Protein AF-A0A0D3KBW6-F1 (afdb_monomer)

Radius of gyration: 44.78 Å; Cα contacts (8 Å, |Δi|>4): 140; chains: 1; bounding box: 79×69×122 Å

Sequence (192 aa):
MADSSRMSPSLKSPSPLCRPKLDEIYLRSADSRRSSCGSQSMASPRPGASLATADRRGVHALERLGEALDAALSTGVAFVLLLWAKRSVFYEVLIRVVRLLLFVALLIPGWIPATAHYLYGAGVSRGVRYGPSSRHKLDVYSPDIAAHPPPPDGFPTVLFVCGGAWMIGYRMWAFLFGWVLQRNGVLCLAID

Nearest PDB structures (foldseek):
  7bft-assembly1_A  TM=7.174E-01  e=2.805E-02  Thermogutta terrifontis
  5aob-assembly1_A  TM=7.129E-01  e=4.478E-02  Thermogutta terrifontis
  3bxp-assembly1_A  TM=6.365E-01  e=1.354E+00  Lactiplantibacillus plantarum WCFS1
  3bxp-assembly1_B  TM=5.899E-01  e=1.891E+00  Lactiplantibacillus plantarum WCFS1

Solvent-accessible surface area (backbone atoms only — not comparable to full-atom values): 11844 Å² total; per-residue (Å²): 134,88,81,84,82,89,83,88,86,77,86,80,76,82,79,84,78,87,76,88,78,82,89,87,87,86,82,78,76,87,80,78,93,72,91,77,88,82,78,94,70,92,77,81,87,76,92,66,69,67,63,66,53,53,52,55,53,51,52,54,49,51,52,52,50,48,55,50,49,53,53,51,51,51,53,52,51,52,50,52,51,52,53,51,50,53,51,51,55,48,49,57,50,48,52,54,50,51,51,50,50,52,50,50,63,68,47,46,71,73,46,47,64,44,50,48,41,57,74,71,32,90,49,43,49,73,68,48,69,80,51,91,54,92,54,33,26,27,33,39,20,48,37,51,57,89,84,36,69,73,48,98,88,49,62,58,71,44,81,44,76,60,64,48,89,93,74,70,49,46,32,72,80,41,38,60,59,31,53,55,36,12,76,70,45,23,31,26,37,19,39,72

pLDDT: mean 76.02, std 22.36, range [32.81, 97.38]

Mean predicted aligned error: 17.57 Å

Structure (mmCIF, N/CA/C/O backbone):
data_AF-A0A0D3KBW6-F1
#
_entry.id   AF-A0A0D3KBW6-F1
#
loop_
_atom_site.group_PDB
_atom_site.id
_atom_site.type_symbol
_atom_site.label_atom_id
_atom_site.label_alt_id
_atom_site.label_comp_id
_atom_site.label_asym_id
_atom_site.label_entity_id
_atom_site.label_seq_id
_atom_site.pdbx_PDB_ins_code
_atom_site.Cartn_x
_atom_site.Cartn_y
_atom_site.Cartn_z
_atom_site.occupancy
_atom_site.B_iso_or_equiv
_atom_site.auth_seq_id
_atom_site.auth_comp_id
_atom_site.auth_asym_id
_atom_site.auth_atom_id
_atom_site.pdbx_PDB_model_num
ATOM 1 N N . MET A 1 1 ? -8.525 -55.856 -19.536 1.00 37.66 1 MET A N 1
ATOM 2 C CA . MET A 1 1 ? -9.130 -55.722 -20.880 1.00 37.66 1 MET A CA 1
ATOM 3 C C . MET A 1 1 ? -8.999 -54.260 -21.262 1.00 37.66 1 MET A C 1
ATOM 5 O O . MET A 1 1 ? -9.592 -53.445 -20.577 1.00 37.66 1 MET A O 1
ATOM 9 N N . ALA A 1 2 ? -7.904 -53.932 -21.958 1.00 39.03 2 ALA A N 1
ATOM 10 C CA . ALA A 1 2 ? -7.874 -53.572 -23.393 1.00 39.03 2 ALA A CA 1
ATOM 11 C C . ALA A 1 2 ? -8.347 -52.112 -23.568 1.00 39.03 2 ALA A C 1
ATOM 13 O O . ALA A 1 2 ? -9.398 -51.767 -23.055 1.00 39.03 2 ALA A O 1
ATOM 14 N N . ASP A 1 3 ? -7.622 -51.172 -24.170 1.00 35.69 3 ASP A N 1
ATOM 15 C CA . ASP A 1 3 ? -6.754 -51.236 -25.350 1.00 35.69 3 ASP A CA 1
ATOM 16 C C . ASP A 1 3 ? -5.893 -49.945 -25.340 1.00 35.69 3 ASP A C 1
ATOM 18 O O . ASP A 1 3 ? -6.402 -48.863 -25.061 1.00 35.69 3 ASP A O 1
ATOM 22 N N . SER A 1 4 ? -4.563 -50.013 -25.278 1.00 38.47 4 SER A N 1
ATOM 23 C CA . SER A 1 4 ? -3.640 -49.964 -26.422 1.00 38.47 4 SER A CA 1
ATOM 24 C C . SER A 1 4 ? -3.843 -48.787 -27.395 1.00 38.47 4 SER A C 1
ATOM 26 O O . SER A 1 4 ? -4.807 -48.719 -28.139 1.00 38.47 4 SER A O 1
ATOM 28 N N . SER A 1 5 ? -2.786 -47.972 -27.483 1.00 39.47 5 SER A N 1
ATOM 29 C CA . SER A 1 5 ? -2.149 -47.586 -28.749 1.00 39.47 5 SER A CA 1
ATOM 30 C C . SER A 1 5 ? -2.793 -46.538 -29.672 1.00 39.47 5 SER A C 1
ATOM 32 O O . SER A 1 5 ? -3.751 -46.797 -30.382 1.00 39.47 5 SER A O 1
ATOM 34 N N . ARG A 1 6 ? -1.993 -45.474 -29.869 1.00 38.81 6 ARG A N 1
ATOM 35 C CA . ARG A 1 6 ? -1.477 -45.038 -31.186 1.00 38.81 6 ARG A CA 1
ATOM 36 C C . ARG A 1 6 ? -2.464 -44.272 -32.082 1.00 38.81 6 ARG A C 1
ATOM 38 O O . ARG A 1 6 ? -3.313 -44.876 -32.706 1.00 38.81 6 ARG A O 1
ATOM 45 N N . MET A 1 7 ? -2.211 -42.970 -32.279 1.00 36.75 7 MET A N 1
ATOM 46 C CA . MET A 1 7 ? -2.050 -42.349 -33.612 1.00 36.75 7 MET A CA 1
ATOM 47 C C . MET A 1 7 ? -1.804 -40.835 -33.504 1.00 36.75 7 MET A C 1
ATOM 49 O O . MET A 1 7 ? -2.723 -40.028 -33.477 1.00 36.75 7 MET A O 1
ATOM 53 N N . SER A 1 8 ? -0.524 -40.459 -33.509 1.00 50.75 8 SER A N 1
ATOM 54 C CA . SER A 1 8 ? -0.061 -39.225 -34.154 1.00 50.75 8 SER A CA 1
ATOM 55 C C . SER A 1 8 ? 0.209 -39.578 -35.619 1.00 50.75 8 SER A C 1
ATOM 57 O O . SER A 1 8 ? 0.888 -40.576 -35.875 1.00 50.75 8 SER A O 1
ATOM 59 N N . PRO A 1 9 ? -0.344 -38.838 -36.587 1.00 40.00 9 PRO A N 1
ATOM 60 C CA . PRO A 1 9 ? 0.524 -38.067 -37.485 1.00 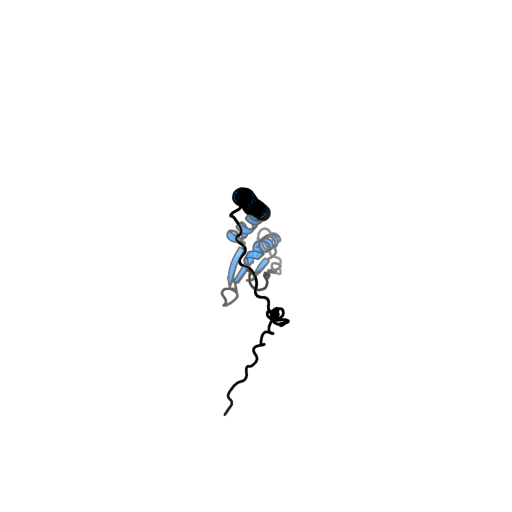40.00 9 PRO A CA 1
ATOM 61 C C . PRO A 1 9 ? -0.156 -36.734 -37.869 1.00 40.00 9 PRO A C 1
ATOM 63 O O . PRO A 1 9 ? -1.369 -36.619 -37.929 1.00 40.00 9 PRO A O 1
ATOM 66 N N . SER A 1 10 ? 0.548 -35.640 -38.112 1.00 36.44 10 SER A N 1
ATOM 67 C CA . SER A 1 10 ? 1.136 -35.420 -39.427 1.00 36.44 10 SER A CA 1
ATOM 68 C C . SER A 1 10 ? 1.941 -34.127 -39.369 1.00 36.44 10 SER A C 1
ATOM 70 O O . SER A 1 10 ? 1.389 -33.030 -39.271 1.00 36.44 10 SER A O 1
ATOM 72 N N . LEU A 1 11 ? 3.262 -34.270 -39.431 1.00 38.62 11 LEU A N 1
ATOM 73 C CA . LEU A 1 11 ? 4.182 -33.183 -39.729 1.00 38.62 11 LEU A CA 1
ATOM 74 C C . LEU A 1 11 ? 3.805 -32.592 -41.089 1.00 38.62 11 LEU A C 1
ATOM 76 O O . LEU A 1 11 ? 3.811 -33.275 -42.111 1.00 38.62 11 LEU A O 1
ATOM 80 N N . LYS A 1 12 ? 3.439 -31.313 -41.081 1.00 34.62 12 LYS A N 1
ATOM 81 C CA . LYS A 1 12 ? 3.165 -30.527 -42.278 1.00 34.62 12 LYS A CA 1
ATOM 82 C C . LYS A 1 12 ? 4.494 -30.327 -43.010 1.00 34.62 12 LYS A C 1
ATOM 84 O O . LYS A 1 12 ? 5.370 -29.614 -42.528 1.00 34.62 12 LYS A O 1
ATOM 89 N N . SER A 1 13 ? 4.655 -31.015 -44.136 1.00 44.34 13 SER A N 1
ATOM 90 C CA . SER A 1 13 ? 5.803 -30.889 -45.033 1.00 44.34 13 SER A CA 1
ATOM 91 C C . SER A 1 13 ? 5.931 -29.449 -45.548 1.00 44.34 13 SER A C 1
ATOM 93 O O . SER A 1 13 ? 4.924 -28.889 -45.994 1.00 44.34 13 SER A O 1
ATOM 95 N N . PRO A 1 14 ? 7.129 -28.844 -45.545 1.00 43.28 14 PRO A N 1
ATOM 96 C CA . PRO A 1 14 ? 7.344 -27.560 -46.190 1.00 43.28 14 PRO A CA 1
ATOM 97 C C . PRO A 1 14 ? 7.354 -27.721 -47.715 1.00 43.28 14 PRO A C 1
ATOM 99 O O . PRO A 1 14 ? 8.036 -28.582 -48.271 1.00 43.28 14 PRO A O 1
ATOM 102 N N . SER A 1 15 ? 6.584 -26.869 -48.383 1.00 45.59 15 SER A N 1
ATOM 103 C CA . SER A 1 15 ? 6.562 -26.695 -49.833 1.00 45.59 15 SER A CA 1
ATOM 104 C C . SER A 1 15 ? 7.962 -26.348 -50.369 1.00 45.59 15 SER A C 1
ATOM 106 O O . SER A 1 15 ? 8.648 -25.522 -49.759 1.00 45.59 15 SER A O 1
ATOM 108 N N . PRO A 1 16 ? 8.403 -26.909 -51.508 1.00 44.94 16 PRO A N 1
ATOM 109 C CA . PRO A 1 16 ? 9.695 -26.570 -52.087 1.00 44.94 16 PRO A CA 1
ATOM 110 C C . PRO A 1 16 ? 9.647 -25.186 -52.747 1.00 44.94 16 PRO A C 1
ATOM 112 O O . PRO A 1 16 ? 8.908 -24.948 -53.703 1.00 44.94 16 PRO A O 1
ATOM 115 N N . LEU A 1 17 ? 10.459 -24.270 -52.221 1.00 45.09 17 LEU A N 1
ATOM 116 C CA . LEU A 1 17 ? 10.743 -22.971 -52.819 1.00 45.09 17 LEU A CA 1
ATOM 117 C C . LEU A 1 17 ? 11.433 -23.146 -54.180 1.00 45.09 17 LEU A C 1
ATOM 119 O O . LEU A 1 17 ? 12.416 -23.873 -54.331 1.00 45.09 17 LEU A O 1
ATOM 123 N N . CYS A 1 18 ? 10.866 -22.437 -55.149 1.00 37.91 18 CYS A N 1
ATOM 124 C CA . CYS A 1 18 ? 11.281 -22.275 -56.532 1.00 37.91 18 CYS A CA 1
ATOM 125 C C . CYS A 1 18 ? 12.780 -21.929 -56.646 1.00 37.91 18 CYS A C 1
ATOM 127 O O . CYS A 1 18 ? 13.227 -20.901 -56.138 1.00 37.91 18 CYS A O 1
ATOM 129 N N . ARG A 1 19 ? 13.557 -22.786 -57.322 1.00 43.22 19 ARG A N 1
ATOM 130 C CA . ARG A 1 19 ? 14.929 -22.494 -57.766 1.00 43.22 19 ARG A CA 1
ATOM 131 C C . ARG A 1 19 ? 14.882 -21.895 -59.179 1.00 43.22 19 ARG A C 1
ATOM 133 O O . ARG A 1 19 ? 14.257 -22.507 -60.046 1.00 43.22 19 ARG A O 1
ATOM 140 N N . PRO A 1 20 ? 15.569 -20.780 -59.469 1.00 42.50 20 PRO A N 1
ATOM 141 C CA . PRO A 1 20 ? 15.756 -20.343 -60.844 1.00 42.50 20 PRO A CA 1
ATOM 142 C C . PRO A 1 20 ? 16.792 -21.222 -61.568 1.00 42.50 20 PRO A C 1
ATOM 144 O O . PRO A 1 20 ? 17.984 -21.196 -61.275 1.00 42.50 20 PRO A O 1
ATOM 147 N N . LYS A 1 21 ? 16.251 -22.035 -62.480 1.00 39.62 21 LYS A N 1
ATOM 148 C CA . LYS A 1 21 ? 16.764 -22.550 -63.764 1.00 39.62 21 LYS A CA 1
ATOM 149 C C . LYS A 1 21 ? 18.181 -22.087 -64.183 1.00 39.62 21 LYS A C 1
ATOM 151 O O . LYS A 1 21 ? 18.354 -21.016 -64.757 1.00 39.62 21 LYS A O 1
ATOM 156 N N . LEU A 1 22 ? 19.176 -22.951 -63.965 1.00 48.69 22 LEU A N 1
ATOM 157 C CA . LEU A 1 22 ? 20.253 -23.165 -64.941 1.00 48.69 22 LEU A CA 1
ATOM 158 C C . LEU A 1 22 ? 19.654 -23.964 -66.123 1.00 48.69 22 LEU A C 1
ATOM 160 O O . LEU A 1 22 ? 18.663 -24.656 -65.916 1.00 48.69 22 LEU A O 1
ATOM 164 N N . ASP A 1 23 ? 20.255 -23.881 -67.316 1.00 38.66 23 ASP A N 1
ATOM 165 C CA . ASP A 1 23 ? 20.050 -24.784 -68.479 1.00 38.66 23 ASP A CA 1
ATOM 166 C C . ASP A 1 23 ? 19.274 -24.257 -69.704 1.00 38.66 23 ASP A C 1
ATOM 168 O O . ASP A 1 23 ? 18.605 -25.032 -70.382 1.00 38.66 23 ASP A O 1
ATOM 172 N N . GLU A 1 24 ? 19.401 -22.979 -70.089 1.00 45.62 24 GLU A N 1
ATOM 173 C CA . GLU A 1 24 ? 18.785 -22.533 -71.359 1.00 45.62 24 GLU A CA 1
ATOM 174 C C . GLU A 1 24 ? 19.642 -21.642 -72.269 1.00 45.62 24 GLU A C 1
ATOM 176 O O . GLU A 1 24 ? 19.108 -20.842 -73.025 1.00 45.62 24 GLU A O 1
ATOM 181 N N . ILE A 1 25 ? 20.972 -21.800 -72.276 1.00 38.53 25 ILE A N 1
ATOM 182 C CA . ILE A 1 25 ? 21.808 -21.290 -73.389 1.00 38.53 25 ILE A CA 1
ATOM 183 C C . ILE A 1 25 ? 22.949 -22.273 -73.715 1.00 38.53 25 ILE A C 1
ATOM 185 O O . ILE A 1 25 ? 24.098 -21.881 -73.882 1.00 38.53 25 ILE A O 1
ATOM 189 N N . TYR A 1 26 ? 22.657 -23.579 -73.769 1.00 42.50 26 TYR A N 1
ATOM 190 C CA . TYR A 1 26 ? 23.640 -24.597 -74.183 1.00 42.50 26 TYR A CA 1
ATOM 191 C C . TYR A 1 26 ? 23.290 -25.356 -75.466 1.00 42.50 26 TYR A C 1
ATOM 193 O O . TYR A 1 26 ? 24.053 -26.225 -75.868 1.00 42.50 26 TYR A O 1
ATOM 201 N N . LEU A 1 27 ? 22.193 -25.044 -76.164 1.00 44.78 27 LEU A N 1
ATOM 202 C CA . LEU A 1 27 ? 21.838 -25.778 -77.386 1.00 44.78 27 LEU A CA 1
ATOM 203 C C . LEU A 1 27 ? 21.280 -24.874 -78.486 1.00 44.78 27 LEU A C 1
ATOM 205 O O . LEU A 1 27 ? 20.084 -24.826 -78.755 1.00 44.78 27 LEU A O 1
ATOM 209 N N . ARG A 1 28 ? 22.192 -24.219 -79.202 1.00 35.28 28 ARG A N 1
ATOM 210 C CA . ARG A 1 28 ? 22.023 -23.968 -80.638 1.00 35.28 28 ARG A CA 1
ATOM 211 C C . ARG A 1 28 ? 23.406 -24.086 -81.274 1.00 35.28 28 ARG A C 1
ATOM 213 O O . ARG A 1 28 ? 24.180 -23.141 -81.306 1.00 35.28 28 ARG A O 1
ATOM 220 N N . SER A 1 29 ? 23.855 -25.323 -81.479 1.00 39.09 29 SER A N 1
ATOM 221 C CA . SER A 1 29 ? 23.709 -25.992 -82.779 1.00 39.09 29 SER A CA 1
ATOM 222 C C . SER A 1 29 ? 24.275 -25.082 -83.866 1.00 39.09 29 SER A C 1
ATOM 224 O O . SER A 1 29 ? 23.631 -24.130 -84.287 1.00 39.09 29 SER A O 1
ATOM 226 N N . ALA A 1 30 ? 25.554 -25.245 -84.177 1.00 46.31 30 ALA A N 1
ATOM 227 C CA . ALA A 1 30 ? 25.949 -26.174 -85.230 1.00 46.31 30 ALA A CA 1
ATOM 228 C C . ALA A 1 30 ? 25.335 -25.738 -86.558 1.00 46.31 30 ALA A C 1
ATOM 230 O O . ALA A 1 30 ? 24.245 -26.170 -86.918 1.00 46.31 30 ALA A O 1
ATOM 231 N N . ASP A 1 31 ? 26.075 -24.902 -87.278 1.00 40.66 31 ASP A N 1
ATOM 232 C CA . ASP A 1 31 ? 26.008 -24.922 -88.723 1.00 40.66 31 ASP A CA 1
ATOM 233 C C . ASP A 1 31 ? 27.369 -24.564 -89.328 1.00 40.66 31 ASP A C 1
ATOM 235 O O . ASP A 1 31 ? 28.088 -23.686 -88.855 1.00 40.66 31 ASP A O 1
ATOM 239 N N . SER A 1 32 ? 27.686 -25.293 -90.389 1.00 39.19 32 SER A N 1
ATOM 240 C CA . SER A 1 32 ? 28.703 -24.995 -91.388 1.00 39.19 32 SER A CA 1
ATOM 241 C C . SER A 1 32 ? 30.175 -25.078 -90.985 1.00 39.19 32 SER A C 1
ATOM 243 O O . SER A 1 32 ? 30.928 -24.108 -90.916 1.00 39.19 32 SER A O 1
ATOM 245 N N . ARG A 1 33 ? 30.632 -26.336 -90.970 1.00 37.59 33 ARG A N 1
ATOM 246 C CA . ARG A 1 33 ? 31.883 -26.715 -91.641 1.00 37.59 33 ARG A CA 1
ATOM 247 C C . ARG A 1 33 ? 31.900 -26.124 -93.056 1.00 37.59 33 ARG A C 1
ATOM 249 O O . ARG A 1 33 ? 31.179 -26.605 -93.928 1.00 37.59 33 ARG A O 1
ATOM 256 N N . ARG A 1 34 ? 32.780 -25.158 -93.314 1.00 35.44 34 ARG A N 1
ATOM 257 C CA . ARG A 1 34 ? 33.289 -24.908 -94.663 1.00 35.44 34 ARG A CA 1
ATOM 258 C C . ARG A 1 34 ? 34.799 -24.755 -94.614 1.00 35.44 34 ARG A C 1
ATOM 260 O O . ARG A 1 34 ? 35.347 -23.958 -93.864 1.00 35.44 34 ARG A O 1
ATOM 267 N N . SER A 1 35 ? 35.436 -25.602 -95.405 1.00 38.19 35 SER A N 1
ATOM 268 C CA . SER A 1 35 ? 36.855 -25.612 -95.709 1.00 38.19 35 SER A CA 1
ATOM 269 C C . SER A 1 35 ? 37.364 -24.240 -96.141 1.00 38.19 35 SER A C 1
ATOM 271 O O . SER A 1 35 ? 36.761 -23.620 -97.015 1.00 38.19 35 SER A O 1
ATOM 273 N N . SER A 1 36 ? 38.550 -23.866 -95.671 1.00 34.56 36 SER A N 1
ATOM 274 C CA . SER A 1 36 ? 39.566 -23.307 -96.560 1.00 34.56 36 SER A CA 1
ATOM 275 C C . SER A 1 36 ? 40.942 -23.425 -95.922 1.00 34.56 36 SER A C 1
ATOM 277 O O . SER A 1 36 ? 41.206 -22.896 -94.848 1.00 34.56 36 SER A O 1
ATOM 279 N N . CYS A 1 37 ? 41.810 -24.128 -96.639 1.00 33.16 37 CYS A N 1
ATOM 280 C CA . CYS A 1 37 ? 43.255 -23.980 -96.605 1.00 33.16 37 CYS A CA 1
ATOM 281 C C . CYS A 1 37 ? 43.634 -22.500 -96.814 1.00 33.16 37 CYS A C 1
ATOM 283 O O . CYS A 1 37 ? 42.937 -21.797 -97.548 1.00 33.16 37 CYS A O 1
ATOM 285 N N . GLY A 1 38 ? 44.738 -22.041 -96.221 1.00 32.81 38 GLY A N 1
ATOM 286 C CA . GLY A 1 38 ? 45.374 -20.797 -96.651 1.00 32.81 38 GLY A CA 1
ATOM 287 C C . GLY A 1 38 ? 46.054 -19.990 -95.552 1.00 32.81 38 GLY A C 1
ATOM 288 O O . GLY A 1 38 ? 45.396 -19.312 -94.774 1.00 32.81 38 GLY A O 1
ATOM 289 N N . SER A 1 39 ? 47.384 -19.983 -95.628 1.00 37.00 39 SER A N 1
ATOM 290 C CA . SER A 1 39 ? 48.238 -18.824 -95.345 1.00 37.00 39 SER A CA 1
ATOM 291 C C . SER A 1 39 ? 48.578 -18.527 -93.883 1.00 37.00 39 SER A C 1
ATOM 293 O O . SER A 1 39 ? 47.938 -17.745 -93.186 1.00 37.00 39 SER A O 1
ATOM 295 N N . GLN A 1 40 ? 49.726 -19.076 -93.479 1.00 43.12 40 GLN A N 1
ATOM 296 C CA . GLN A 1 40 ? 50.597 -18.453 -92.490 1.00 43.12 40 GLN A CA 1
ATOM 297 C C . GLN A 1 40 ? 50.956 -17.042 -92.982 1.00 43.12 40 GLN A C 1
ATOM 299 O O . GLN A 1 40 ? 51.628 -16.892 -94.000 1.00 43.12 40 GLN A O 1
ATOM 304 N N . SER A 1 41 ? 50.506 -16.012 -92.267 1.00 37.38 41 SER A N 1
ATOM 305 C CA . SER A 1 41 ? 51.008 -14.648 -92.418 1.00 37.38 41 SER A CA 1
ATOM 306 C C . SER A 1 41 ? 51.734 -14.275 -91.136 1.00 37.38 41 SER A C 1
ATOM 308 O O . SER A 1 41 ? 51.117 -14.158 -90.077 1.00 37.38 41 SER A O 1
ATOM 310 N N . MET A 1 42 ? 53.052 -14.093 -91.246 1.00 45.81 42 MET A N 1
ATOM 311 C CA . MET A 1 42 ? 53.872 -13.426 -90.238 1.00 45.81 42 MET A CA 1
ATOM 312 C C . MET A 1 42 ? 53.217 -12.095 -89.855 1.00 45.81 42 MET A C 1
ATOM 314 O O . MET A 1 42 ? 53.005 -11.236 -90.711 1.00 45.81 42 MET A O 1
ATOM 318 N N . ALA A 1 43 ? 52.937 -11.908 -88.568 1.00 36.66 43 ALA A N 1
ATOM 319 C CA . ALA A 1 43 ? 52.626 -10.606 -87.999 1.00 36.66 43 ALA A CA 1
ATOM 320 C C . ALA A 1 43 ? 53.752 -10.221 -87.034 1.00 36.66 43 ALA A C 1
ATOM 322 O O . ALA A 1 43 ? 53.967 -10.848 -86.000 1.00 36.66 43 ALA A O 1
ATOM 323 N N . SER A 1 44 ? 54.487 -9.195 -87.450 1.00 42.91 44 SER A N 1
ATOM 324 C CA . SER A 1 44 ? 55.549 -8.502 -86.723 1.00 42.91 44 SER A CA 1
ATOM 325 C C . SER A 1 44 ? 55.073 -7.978 -85.352 1.00 42.91 44 SER A C 1
ATOM 327 O O . SER A 1 44 ? 53.916 -7.550 -85.236 1.00 42.91 44 SER A O 1
ATOM 329 N N . PRO A 1 45 ? 55.927 -7.967 -84.309 1.00 45.50 45 PRO A N 1
ATOM 330 C CA . PRO A 1 45 ? 55.551 -7.484 -82.986 1.00 45.50 45 PRO A CA 1
ATOM 331 C C . PRO A 1 45 ? 55.433 -5.954 -82.996 1.00 45.50 45 PRO A C 1
ATOM 333 O O . PRO A 1 45 ? 56.413 -5.239 -83.189 1.00 45.50 45 PRO A O 1
ATOM 336 N N . ARG A 1 46 ? 54.219 -5.431 -82.776 1.00 43.09 46 ARG A N 1
ATOM 337 C CA . ARG A 1 46 ? 53.988 -3.989 -82.595 1.00 43.09 46 ARG A CA 1
ATOM 338 C C . ARG A 1 46 ? 54.372 -3.561 -81.167 1.00 43.09 46 ARG A C 1
ATOM 340 O O . ARG A 1 46 ? 53.741 -4.031 -80.217 1.00 43.09 46 ARG A O 1
ATOM 347 N N . PRO A 1 47 ? 55.330 -2.635 -80.984 1.00 50.06 47 PRO A N 1
ATOM 348 C CA . PRO A 1 47 ? 55.617 -2.036 -79.688 1.00 50.06 47 PRO A CA 1
ATOM 349 C C . PRO A 1 47 ? 54.570 -0.946 -79.419 1.00 50.06 47 PRO A C 1
ATOM 351 O O . PRO A 1 47 ? 54.623 0.140 -79.984 1.00 50.06 47 PRO A O 1
ATOM 354 N N . GLY A 1 48 ? 53.562 -1.253 -78.603 1.00 49.75 48 GLY A N 1
ATOM 355 C CA . GLY A 1 48 ? 52.510 -0.278 -78.270 1.00 49.75 48 GLY A CA 1
ATOM 356 C C . GLY A 1 48 ? 51.497 -0.716 -77.211 1.00 49.75 48 GLY A C 1
ATOM 357 O O . GLY A 1 48 ? 50.803 0.119 -76.644 1.00 49.75 48 GLY A O 1
ATOM 358 N N . ALA A 1 49 ? 51.437 -2.007 -76.867 1.00 49.66 49 ALA A N 1
ATOM 359 C CA . ALA A 1 49 ? 50.466 -2.535 -75.901 1.00 49.66 49 ALA A CA 1
ATOM 360 C C . ALA A 1 49 ? 50.774 -2.198 -74.421 1.00 49.66 49 ALA A C 1
ATOM 362 O O . ALA A 1 49 ? 49.944 -2.432 -73.543 1.00 49.66 49 ALA A O 1
ATOM 363 N N . SER A 1 50 ? 51.957 -1.648 -74.129 1.00 50.41 50 SER A N 1
ATOM 364 C CA . SER A 1 50 ? 52.412 -1.371 -72.758 1.00 50.41 50 SER A CA 1
ATOM 365 C C . SER A 1 50 ? 51.738 -0.137 -72.136 1.00 50.41 50 SER A C 1
ATOM 367 O O . SER A 1 50 ? 51.373 -0.156 -70.963 1.00 50.41 50 SER A O 1
ATOM 369 N N . LEU A 1 51 ? 51.483 0.916 -72.923 1.00 51.62 51 LEU A N 1
ATOM 370 C CA . LEU A 1 51 ? 50.989 2.190 -72.381 1.00 51.62 51 LEU A CA 1
ATOM 371 C C . LEU A 1 51 ? 49.488 2.145 -72.031 1.00 51.62 51 LEU A C 1
ATOM 373 O O . LEU A 1 51 ? 49.084 2.580 -70.960 1.00 51.62 51 LEU A O 1
ATOM 377 N N . ALA A 1 52 ? 48.665 1.539 -72.894 1.00 52.59 52 ALA A N 1
ATOM 378 C CA . ALA A 1 52 ? 47.212 1.440 -72.693 1.00 52.59 52 ALA A CA 1
ATOM 379 C C . ALA A 1 52 ? 46.804 0.431 -71.599 1.00 52.59 52 ALA A C 1
ATOM 381 O O . ALA A 1 52 ? 45.711 0.509 -71.038 1.00 52.59 52 ALA A O 1
ATOM 382 N N . THR A 1 53 ? 47.672 -0.538 -71.286 1.00 53.53 53 THR A N 1
ATOM 383 C CA . THR A 1 53 ? 47.421 -1.516 -70.215 1.00 53.53 53 THR A CA 1
ATOM 384 C C . THR A 1 53 ? 47.811 -0.991 -68.835 1.00 53.53 53 THR A C 1
ATOM 386 O O . THR A 1 53 ? 47.203 -1.408 -67.851 1.00 53.53 53 THR A O 1
ATOM 389 N N . ALA A 1 54 ? 48.770 -0.064 -68.746 1.00 53.72 54 ALA A N 1
ATOM 390 C CA . ALA A 1 54 ? 49.096 0.640 -67.507 1.00 53.72 54 ALA A CA 1
ATOM 391 C C . ALA A 1 54 ? 47.967 1.599 -67.086 1.00 53.72 54 ALA A C 1
ATOM 393 O O . ALA A 1 54 ? 47.577 1.606 -65.920 1.00 53.72 54 ALA A O 1
ATOM 394 N N . ASP A 1 55 ? 47.384 2.311 -68.054 1.00 61.53 55 ASP A N 1
ATOM 395 C CA . ASP A 1 55 ? 46.272 3.247 -67.847 1.00 61.53 55 ASP A CA 1
ATOM 396 C C . ASP A 1 55 ? 45.014 2.541 -67.299 1.00 61.53 55 ASP A C 1
ATOM 398 O O . ASP A 1 55 ? 44.523 2.867 -66.221 1.00 61.53 55 ASP A O 1
ATOM 402 N N . ARG A 1 56 ? 44.577 1.437 -67.928 1.00 60.31 56 ARG A N 1
ATOM 403 C CA . ARG A 1 56 ? 43.441 0.626 -67.434 1.00 60.31 56 ARG A CA 1
ATOM 404 C C . ARG A 1 56 ? 43.653 0.017 -66.044 1.00 60.31 56 ARG A C 1
ATOM 406 O O . ARG A 1 56 ? 42.693 -0.128 -65.292 1.00 60.31 56 ARG A O 1
ATOM 413 N N . ARG A 1 57 ? 44.886 -0.360 -65.682 1.00 63.06 57 ARG A N 1
ATOM 414 C CA . ARG A 1 57 ? 45.185 -0.881 -64.333 1.00 63.06 57 ARG A CA 1
ATOM 415 C C . ARG A 1 57 ? 45.102 0.216 -63.274 1.00 63.06 57 ARG A C 1
ATOM 417 O O . ARG A 1 57 ? 44.640 -0.066 -62.173 1.00 63.06 57 ARG A O 1
ATOM 424 N N . GLY A 1 58 ? 45.519 1.438 -63.611 1.00 66.25 58 GLY A N 1
ATOM 425 C CA . GLY A 1 58 ? 45.376 2.608 -62.744 1.00 66.25 58 GLY A CA 1
ATOM 426 C C . GLY A 1 58 ? 43.910 2.947 -62.483 1.00 66.25 58 GLY A C 1
ATOM 427 O O . GLY A 1 58 ? 43.526 3.122 -61.331 1.00 66.25 58 GLY A O 1
ATOM 428 N N . VAL A 1 59 ? 43.074 2.930 -63.525 1.00 71.38 59 VAL A N 1
ATOM 429 C CA . VAL A 1 59 ? 41.633 3.218 -63.407 1.00 71.38 59 VAL A CA 1
ATOM 430 C C . VAL A 1 59 ? 40.924 2.204 -62.500 1.00 71.38 59 VAL A C 1
ATOM 432 O O . VAL A 1 59 ? 40.242 2.605 -61.563 1.00 71.38 59 VAL A O 1
ATOM 435 N N . HIS A 1 60 ? 41.170 0.900 -62.667 1.00 73.31 60 HIS A N 1
ATOM 436 C CA . HIS A 1 60 ? 40.585 -0.116 -61.779 1.00 73.31 60 HIS A CA 1
ATOM 437 C C . HIS A 1 60 ? 41.133 -0.082 -60.346 1.00 73.31 60 HIS A C 1
ATOM 439 O O . HIS A 1 60 ? 40.443 -0.477 -59.406 1.00 73.31 60 HIS A O 1
ATOM 445 N N . ALA A 1 61 ? 42.379 0.360 -60.154 1.00 74.38 61 ALA A N 1
ATOM 446 C CA . ALA A 1 61 ? 42.924 0.568 -58.817 1.00 74.38 61 ALA A CA 1
ATOM 447 C C . ALA A 1 61 ? 42.234 1.751 -58.120 1.00 74.38 61 ALA A C 1
ATOM 449 O O . ALA A 1 61 ? 41.904 1.643 -56.943 1.00 74.38 61 ALA A O 1
ATOM 450 N N . LEU A 1 62 ? 41.957 2.838 -58.845 1.00 77.94 62 LEU A N 1
ATOM 451 C CA . LEU A 1 62 ? 41.219 3.990 -58.324 1.00 77.94 62 LEU A CA 1
ATOM 452 C C . LEU A 1 62 ? 39.748 3.658 -58.034 1.00 77.94 62 LEU A C 1
ATOM 454 O O . LEU A 1 62 ? 39.251 4.054 -56.985 1.00 77.94 62 LEU A O 1
ATOM 458 N N . GLU A 1 63 ? 39.081 2.877 -58.889 1.00 82.19 63 GLU A N 1
ATOM 459 C CA . GLU A 1 63 ? 37.715 2.383 -58.637 1.00 82.19 63 GLU A CA 1
ATOM 460 C C . GLU A 1 63 ? 37.651 1.529 -57.362 1.00 82.19 63 GLU A C 1
ATOM 462 O O . GLU A 1 63 ? 36.814 1.772 -56.496 1.00 82.19 63 GLU A O 1
ATOM 467 N N . ARG A 1 64 ? 38.595 0.594 -57.179 1.00 80.38 64 ARG A N 1
ATOM 468 C CA . ARG A 1 64 ? 38.676 -0.233 -55.959 1.00 80.38 64 ARG A CA 1
ATOM 469 C C . ARG A 1 64 ? 38.978 0.574 -54.701 1.00 80.38 64 ARG A C 1
ATOM 471 O O . ARG A 1 64 ? 38.496 0.229 -53.625 1.00 80.38 64 ARG A O 1
ATOM 478 N N . LEU A 1 65 ? 39.794 1.621 -54.816 1.00 82.06 65 LEU A N 1
ATOM 479 C CA . LEU A 1 65 ? 40.061 2.534 -53.705 1.00 82.06 65 LEU A CA 1
ATOM 480 C C . LEU A 1 65 ? 38.826 3.377 -53.369 1.00 82.06 65 LEU A C 1
ATOM 482 O O . LEU A 1 65 ? 38.571 3.600 -52.190 1.00 82.06 65 LEU A O 1
ATOM 486 N N . GLY A 1 66 ? 38.047 3.789 -54.374 1.00 81.44 66 GLY A N 1
ATOM 487 C CA . GLY A 1 66 ? 36.761 4.465 -54.194 1.00 81.44 66 GLY A CA 1
ATOM 488 C C . GLY A 1 66 ? 35.746 3.588 -53.461 1.00 81.44 66 GLY A C 1
ATOM 489 O O . GLY A 1 66 ? 35.247 3.984 -52.413 1.00 81.44 66 GLY A O 1
ATOM 490 N N . GLU A 1 67 ? 35.536 2.354 -53.925 1.00 84.88 67 GLU A N 1
ATOM 491 C CA . GLU A 1 67 ? 34.633 1.396 -53.267 1.00 84.88 67 GLU A CA 1
ATOM 492 C C . GLU A 1 67 ? 35.061 1.087 -51.823 1.00 84.88 67 GLU A C 1
ATOM 494 O O . GLU A 1 67 ? 34.229 1.000 -50.916 1.00 84.88 67 GLU A O 1
ATOM 499 N N . ALA A 1 68 ? 36.370 0.952 -51.584 1.00 81.38 68 ALA A N 1
ATOM 500 C CA . ALA A 1 68 ? 36.907 0.739 -50.244 1.00 81.38 68 ALA A CA 1
ATOM 501 C C . ALA A 1 68 ? 36.719 1.967 -49.337 1.00 81.38 68 ALA A C 1
ATOM 503 O O . ALA A 1 68 ? 36.416 1.812 -48.150 1.00 81.38 68 ALA A O 1
ATOM 504 N N . LEU A 1 69 ? 36.873 3.179 -49.879 1.00 82.56 69 LEU A N 1
ATOM 505 C CA . LEU A 1 69 ? 36.659 4.424 -49.147 1.00 82.56 69 LEU A CA 1
ATOM 506 C C . LEU A 1 69 ? 35.177 4.608 -48.797 1.00 82.56 69 LEU A C 1
ATOM 508 O O . LEU A 1 69 ? 34.872 4.940 -47.654 1.00 82.56 69 LEU A O 1
ATOM 512 N N . ASP A 1 70 ? 34.262 4.317 -49.720 1.00 84.19 70 ASP A N 1
ATOM 513 C CA . ASP A 1 70 ? 32.815 4.387 -49.488 1.00 84.19 70 ASP A CA 1
ATOM 514 C C . ASP A 1 70 ? 32.352 3.351 -48.451 1.00 84.19 70 ASP A C 1
ATOM 516 O O . ASP A 1 70 ? 31.529 3.645 -47.575 1.00 84.19 70 ASP A O 1
ATOM 520 N N . ALA A 1 71 ? 32.926 2.144 -48.474 1.00 82.31 71 ALA A N 1
ATOM 521 C CA . ALA A 1 71 ? 32.685 1.126 -47.453 1.00 82.31 71 ALA A CA 1
ATOM 522 C C . ALA A 1 71 ? 33.211 1.555 -46.066 1.00 82.31 71 ALA A C 1
ATOM 524 O O . ALA A 1 71 ? 32.539 1.360 -45.047 1.00 82.31 71 ALA A O 1
ATOM 525 N N . ALA A 1 72 ? 34.387 2.185 -46.001 1.00 81.12 72 ALA A N 1
ATOM 526 C CA . ALA A 1 72 ? 34.946 2.706 -44.752 1.00 81.12 72 ALA A CA 1
ATOM 527 C C . ALA A 1 72 ? 34.153 3.914 -44.216 1.00 81.12 72 ALA A C 1
ATOM 529 O O . ALA A 1 72 ? 33.904 4.024 -43.013 1.00 81.12 72 ALA A O 1
ATOM 530 N N . LEU A 1 73 ? 33.701 4.801 -45.106 1.00 89.75 73 LEU A N 1
ATOM 531 C CA . LEU A 1 73 ? 32.907 5.974 -44.750 1.00 89.75 73 LEU A CA 1
ATOM 532 C C . LEU A 1 73 ? 31.511 5.563 -44.258 1.00 89.75 73 LEU A C 1
ATOM 534 O O . LEU A 1 73 ? 31.057 6.034 -43.215 1.00 89.75 73 LEU A O 1
ATOM 538 N N . SER A 1 74 ? 30.854 4.631 -44.954 1.00 85.25 74 SER A N 1
ATOM 539 C CA . SER A 1 74 ? 29.528 4.121 -44.577 1.00 85.25 74 SER A CA 1
ATOM 540 C C . SER A 1 74 ? 29.537 3.373 -43.241 1.00 85.25 74 SER A C 1
ATOM 542 O O . SER A 1 74 ? 28.662 3.609 -42.404 1.00 85.25 74 SER A O 1
ATOM 544 N N . THR A 1 75 ? 30.543 2.533 -42.985 1.00 85.25 75 THR A N 1
ATOM 545 C CA . THR A 1 75 ? 30.698 1.851 -41.687 1.00 85.25 75 THR A CA 1
ATOM 546 C C . THR A 1 75 ? 31.000 2.830 -40.550 1.00 85.25 75 THR A C 1
ATOM 548 O O . THR A 1 75 ? 30.430 2.690 -39.464 1.00 85.25 75 THR A O 1
ATOM 551 N N . GLY A 1 76 ? 31.808 3.867 -40.799 1.00 85.94 76 GLY A N 1
ATOM 552 C CA . GLY A 1 76 ? 32.070 4.941 -39.837 1.00 85.94 76 GLY A CA 1
ATOM 553 C C . GLY A 1 76 ? 30.814 5.741 -39.472 1.00 85.94 76 GLY A C 1
ATOM 554 O O . GLY A 1 76 ? 30.525 5.940 -38.290 1.00 85.94 76 GLY A O 1
ATOM 555 N N . VAL A 1 77 ? 30.017 6.143 -40.467 1.00 88.88 77 VAL A N 1
ATOM 556 C CA . VAL A 1 77 ? 28.754 6.872 -40.247 1.00 88.88 77 VAL A CA 1
ATOM 557 C C . VAL A 1 77 ? 27.733 5.997 -39.515 1.00 88.88 77 VAL A C 1
ATOM 559 O O . VAL A 1 77 ? 27.121 6.451 -38.546 1.00 88.88 77 VAL A O 1
ATOM 562 N N . ALA A 1 78 ? 27.583 4.730 -39.913 1.00 86.00 78 ALA A N 1
ATOM 563 C CA . ALA A 1 78 ? 26.695 3.788 -39.234 1.00 86.00 78 ALA A CA 1
ATOM 564 C C . ALA A 1 78 ? 27.088 3.597 -37.760 1.00 86.00 78 ALA A C 1
ATOM 566 O O . ALA A 1 78 ? 26.224 3.589 -36.881 1.00 86.00 78 ALA A O 1
ATOM 567 N N . PHE A 1 79 ? 28.388 3.511 -37.467 1.00 88.50 79 PHE A N 1
ATOM 568 C CA . PHE A 1 79 ? 28.892 3.405 -36.101 1.00 88.50 79 PHE A CA 1
ATOM 569 C C . PHE A 1 79 ? 28.562 4.648 -35.260 1.00 88.50 79 PHE A C 1
ATOM 571 O O . PHE A 1 79 ? 28.046 4.517 -34.148 1.00 88.50 79 PHE A O 1
ATOM 578 N N . VAL A 1 80 ? 28.770 5.854 -35.799 1.00 86.62 80 VAL A N 1
ATOM 579 C CA . VAL A 1 80 ? 28.422 7.114 -35.115 1.00 86.62 80 VAL A CA 1
ATOM 580 C C . VAL A 1 80 ? 26.915 7.213 -34.853 1.00 86.62 80 VAL A C 1
ATOM 582 O O . VAL A 1 80 ? 26.513 7.569 -33.743 1.00 86.62 80 VAL A O 1
ATOM 585 N N . LEU A 1 81 ? 26.074 6.840 -35.822 1.00 85.25 81 LEU A N 1
ATOM 586 C CA . LEU A 1 81 ? 24.617 6.829 -35.659 1.00 85.25 81 LEU A CA 1
ATOM 587 C C . LEU A 1 81 ? 24.159 5.818 -34.601 1.00 85.25 81 LEU A C 1
ATOM 589 O O . LEU A 1 81 ? 23.276 6.134 -33.806 1.00 85.25 81 LEU A O 1
ATOM 593 N N . LEU A 1 82 ? 24.776 4.636 -34.531 1.00 83.19 82 LEU A N 1
ATOM 594 C CA . LEU A 1 82 ? 24.489 3.646 -33.487 1.00 83.19 82 LEU A CA 1
ATOM 595 C C . LEU A 1 82 ? 24.900 4.139 -32.097 1.00 83.19 82 LEU A C 1
ATOM 597 O O . LEU A 1 82 ? 24.165 3.921 -31.131 1.00 83.19 82 LEU A O 1
ATOM 601 N N . LEU A 1 83 ? 26.043 4.817 -31.975 1.00 82.00 83 LEU A N 1
ATOM 602 C CA . LEU A 1 83 ? 26.464 5.432 -30.714 1.00 82.00 83 LEU A CA 1
ATOM 603 C C . LEU A 1 83 ? 25.516 6.562 -30.295 1.00 82.00 83 LEU A C 1
ATOM 605 O O . LEU A 1 83 ? 25.136 6.639 -29.124 1.00 82.00 83 LEU A O 1
ATOM 609 N N . TRP A 1 84 ? 25.080 7.392 -31.243 1.00 79.81 84 TRP A N 1
ATOM 610 C CA . TRP A 1 84 ? 24.105 8.454 -31.002 1.00 79.81 84 TRP A CA 1
ATOM 611 C C . TRP A 1 84 ? 22.730 7.893 -30.607 1.00 79.81 84 TRP A C 1
ATOM 613 O O . TRP A 1 84 ? 22.145 8.341 -29.621 1.00 79.81 84 TRP A O 1
ATOM 623 N N . ALA A 1 85 ? 22.258 6.844 -31.287 1.00 76.44 85 ALA A N 1
ATOM 624 C CA . ALA A 1 85 ? 21.011 6.152 -30.969 1.00 76.44 85 ALA A CA 1
ATOM 625 C C . ALA A 1 85 ? 21.064 5.431 -29.610 1.00 76.44 85 ALA A C 1
ATOM 627 O O . ALA A 1 85 ? 20.116 5.491 -28.831 1.00 76.44 85 ALA A O 1
ATOM 628 N N . LYS A 1 86 ? 22.185 4.784 -29.259 1.00 78.12 86 LYS A N 1
ATOM 629 C CA . LYS A 1 86 ? 22.361 4.212 -27.911 1.00 78.12 86 LYS A CA 1
ATOM 630 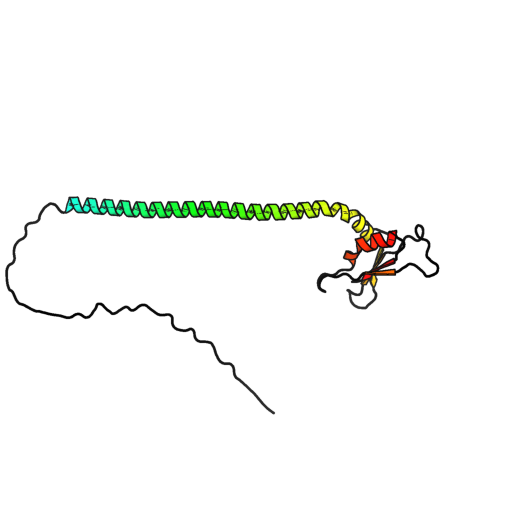C C . LYS A 1 86 ? 22.347 5.296 -26.839 1.00 78.12 86 LYS A C 1
ATOM 632 O O . LYS A 1 86 ? 21.772 5.089 -25.770 1.00 78.12 86 LYS A O 1
ATOM 637 N N . ARG A 1 87 ? 22.949 6.451 -27.124 1.00 82.06 87 ARG A N 1
ATOM 638 C CA . ARG A 1 87 ? 22.950 7.600 -26.220 1.00 82.06 87 ARG A CA 1
ATOM 639 C C . ARG A 1 87 ? 21.541 8.176 -26.042 1.00 82.06 87 ARG A C 1
ATOM 641 O O . ARG A 1 87 ? 21.156 8.427 -24.905 1.00 82.06 87 ARG A O 1
ATOM 648 N N . SER A 1 88 ? 20.748 8.303 -27.108 1.00 79.81 88 SER A N 1
ATOM 649 C CA . SER A 1 88 ? 19.366 8.803 -27.026 1.00 79.81 88 SER A CA 1
ATOM 650 C C . SER A 1 88 ? 18.435 7.851 -26.266 1.00 79.81 88 SER A C 1
ATOM 652 O O . SER A 1 88 ? 17.728 8.289 -25.359 1.00 79.81 88 SER A O 1
ATOM 654 N N . VAL A 1 89 ? 18.498 6.542 -26.535 1.00 84.56 89 VAL A N 1
ATOM 655 C CA . VAL A 1 89 ? 17.711 5.533 -25.800 1.00 84.56 89 VAL A CA 1
ATOM 656 C C . VAL A 1 89 ? 18.094 5.504 -24.316 1.00 84.56 89 VAL A C 1
ATOM 658 O O . VAL A 1 89 ? 17.217 5.404 -23.456 1.00 84.56 89 VAL A O 1
ATOM 661 N N . PHE A 1 90 ? 19.385 5.643 -23.996 1.00 86.44 90 PHE A N 1
ATOM 662 C CA . PHE A 1 90 ? 19.848 5.713 -22.610 1.00 86.44 90 PHE A CA 1
ATOM 663 C C . PHE A 1 90 ? 19.279 6.930 -21.874 1.00 86.44 90 PHE A C 1
ATOM 665 O O . PHE A 1 90 ? 18.789 6.779 -20.757 1.00 86.44 90 PHE A O 1
ATOM 672 N N . TYR A 1 91 ? 19.284 8.115 -22.490 1.00 87.19 91 TYR A N 1
ATOM 673 C CA . TYR A 1 91 ? 18.728 9.322 -21.870 1.00 87.19 91 TYR A CA 1
ATOM 674 C C . TYR A 1 91 ? 17.223 9.238 -21.637 1.00 87.19 91 TYR A C 1
ATOM 676 O O . TYR A 1 91 ? 16.745 9.628 -20.576 1.00 87.19 91 TYR A O 1
ATOM 684 N N . GLU A 1 92 ? 16.483 8.681 -22.588 1.00 88.38 92 GLU A N 1
ATOM 685 C CA . GLU A 1 92 ? 15.043 8.460 -22.465 1.00 88.38 92 GLU A CA 1
ATOM 686 C C . GLU A 1 92 ? 14.698 7.541 -21.282 1.00 88.38 92 GLU A C 1
ATOM 688 O O . GLU A 1 92 ? 13.803 7.831 -20.482 1.00 88.38 92 GLU A O 1
ATOM 693 N N . VAL A 1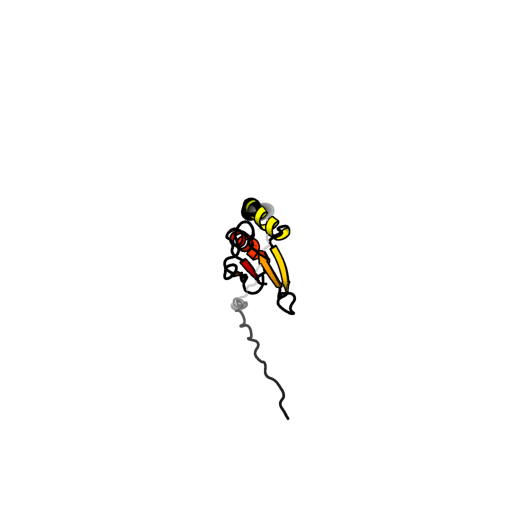 93 ? 15.432 6.435 -21.126 1.00 91.50 93 VAL A N 1
ATOM 694 C CA . VAL A 1 93 ? 15.273 5.537 -19.972 1.00 91.50 93 VAL A CA 1
ATOM 695 C C . VAL A 1 93 ? 15.722 6.225 -18.685 1.00 91.50 93 VAL A C 1
ATOM 697 O O . VAL A 1 93 ? 15.014 6.147 -17.681 1.00 91.50 93 VAL A O 1
ATOM 700 N N . LEU A 1 94 ? 16.844 6.947 -18.715 1.00 92.81 94 LEU A N 1
ATOM 701 C CA . LEU A 1 94 ? 17.368 7.670 -17.561 1.00 92.81 94 LEU A CA 1
ATOM 702 C C . LEU A 1 94 ? 16.361 8.701 -17.048 1.00 92.81 94 LEU A C 1
ATOM 704 O O . LEU A 1 94 ? 16.087 8.720 -15.855 1.00 92.81 94 LEU A O 1
ATOM 708 N N . ILE A 1 95 ? 15.751 9.503 -17.923 1.00 93.62 95 ILE A N 1
ATOM 709 C CA . ILE A 1 95 ? 14.728 10.486 -17.539 1.00 93.62 95 ILE A CA 1
ATOM 710 C C . ILE A 1 95 ? 13.503 9.786 -16.942 1.00 93.62 95 ILE A C 1
ATOM 712 O O . ILE A 1 95 ? 12.984 10.241 -15.923 1.00 93.62 95 ILE A O 1
ATOM 716 N N . ARG A 1 96 ? 13.043 8.665 -17.516 1.00 95.50 96 ARG A N 1
ATOM 717 C CA . ARG A 1 96 ? 11.917 7.892 -16.954 1.00 95.50 96 ARG A CA 1
ATOM 718 C C . ARG A 1 96 ? 12.235 7.344 -15.562 1.00 95.50 96 ARG A C 1
ATOM 720 O O . ARG A 1 96 ? 11.385 7.442 -14.679 1.00 95.50 96 ARG A O 1
ATOM 727 N N . VAL A 1 97 ? 13.444 6.818 -15.357 1.00 96.69 97 VAL A N 1
ATOM 728 C CA . VAL A 1 97 ? 13.914 6.318 -14.055 1.00 96.69 97 VAL A CA 1
ATOM 729 C C . VAL A 1 97 ? 14.067 7.463 -13.062 1.00 96.69 97 VAL A C 1
ATOM 731 O O . VAL A 1 97 ? 13.536 7.371 -11.964 1.00 96.69 97 VAL A O 1
ATOM 734 N 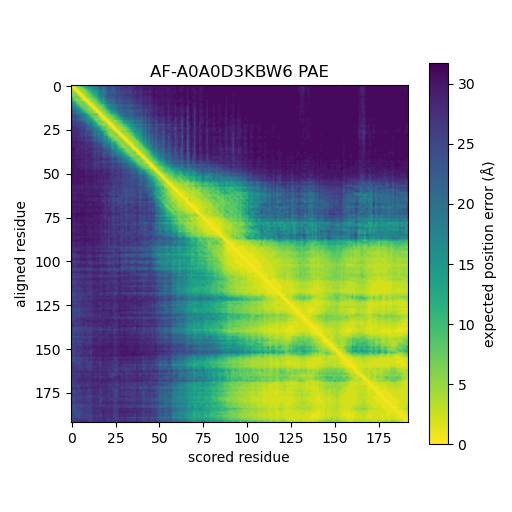N . VAL A 1 98 ? 14.708 8.569 -13.442 1.00 97.19 98 VAL A N 1
ATOM 735 C CA . VAL A 1 98 ? 14.848 9.760 -12.590 1.00 97.19 98 VAL A CA 1
ATOM 736 C C . VAL A 1 98 ? 13.478 10.307 -12.204 1.00 97.19 98 VAL A C 1
ATOM 738 O O . VAL A 1 98 ? 13.258 10.616 -11.038 1.00 97.19 98 VAL A O 1
ATOM 741 N N . ARG A 1 99 ? 12.523 10.359 -13.137 1.00 97.38 99 ARG A N 1
ATOM 742 C CA . ARG A 1 99 ? 11.146 10.778 -12.853 1.00 97.38 99 ARG A CA 1
ATOM 743 C C . ARG A 1 99 ? 10.446 9.827 -11.882 1.00 97.38 99 ARG A C 1
ATOM 745 O O . ARG A 1 99 ? 9.736 10.298 -11.001 1.00 97.38 99 ARG A O 1
ATOM 752 N N . LEU A 1 100 ? 10.650 8.515 -12.017 1.00 97.31 100 LEU A N 1
ATOM 753 C CA . LEU A 1 100 ? 10.122 7.527 -11.073 1.00 97.31 100 LEU A CA 1
ATOM 754 C C . LEU A 1 100 ? 10.760 7.679 -9.686 1.00 97.31 100 LEU A C 1
ATOM 756 O O . LEU A 1 100 ? 10.048 7.680 -8.689 1.00 97.31 100 LEU A O 1
ATOM 760 N N . LEU A 1 101 ? 12.081 7.843 -9.617 1.00 97.31 101 LEU A N 1
ATOM 761 C CA . LEU A 1 101 ? 12.798 8.048 -8.360 1.00 97.31 101 LEU A CA 1
ATOM 762 C C . LEU A 1 101 ? 12.364 9.346 -7.682 1.00 97.31 101 LEU A C 1
ATOM 764 O O . LEU A 1 101 ? 12.112 9.339 -6.484 1.00 97.31 101 LEU A O 1
ATOM 768 N N . LEU A 1 102 ? 12.210 10.431 -8.445 1.00 97.38 102 LEU A N 1
ATOM 769 C CA . LEU A 1 102 ? 11.689 11.699 -7.945 1.00 97.38 102 LEU A CA 1
ATOM 770 C C . LEU A 1 102 ? 10.259 11.537 -7.425 1.00 97.38 102 LEU A C 1
ATOM 772 O O . LEU A 1 102 ? 9.958 12.011 -6.336 1.00 97.38 102 LEU A O 1
ATOM 776 N N . PHE A 1 103 ? 9.398 10.832 -8.162 1.00 96.81 103 PHE A N 1
ATOM 777 C CA . PHE A 1 103 ? 8.035 10.533 -7.725 1.00 96.81 103 PHE A CA 1
ATOM 778 C C . PHE A 1 103 ? 8.021 9.765 -6.398 1.00 96.81 103 PHE A C 1
ATOM 780 O O . PHE A 1 103 ? 7.336 10.172 -5.462 1.00 96.81 103 PHE A O 1
ATOM 787 N N . VAL A 1 104 ? 8.815 8.697 -6.283 1.00 96.88 104 VAL A N 1
ATOM 788 C CA . VAL A 1 104 ? 8.929 7.911 -5.047 1.00 96.88 104 VAL A CA 1
ATOM 789 C C . VAL A 1 104 ? 9.504 8.759 -3.910 1.00 96.88 104 VAL A C 1
ATOM 791 O O . VAL A 1 104 ? 8.965 8.734 -2.807 1.00 96.88 104 VAL A O 1
ATOM 794 N N . ALA A 1 105 ? 10.544 9.553 -4.169 1.00 96.25 105 ALA A N 1
ATOM 795 C CA . ALA A 1 105 ? 11.156 10.432 -3.175 1.00 96.25 105 ALA A CA 1
ATOM 796 C C . ALA A 1 105 ? 10.172 11.484 -2.644 1.00 96.25 105 ALA A C 1
ATOM 798 O O . ALA A 1 105 ? 10.180 11.772 -1.450 1.00 96.25 105 ALA A O 1
ATOM 799 N N . LEU A 1 106 ? 9.298 12.018 -3.503 1.00 96.06 106 LEU A N 1
ATOM 800 C CA . LEU A 1 106 ? 8.254 12.964 -3.107 1.00 96.06 106 LEU A CA 1
ATOM 801 C C . LEU A 1 106 ? 7.090 12.283 -2.368 1.00 96.06 106 LEU A C 1
ATOM 803 O O . LEU A 1 106 ? 6.444 12.909 -1.532 1.00 96.06 106 LEU A O 1
ATOM 807 N N . LEU A 1 107 ? 6.832 11.002 -2.650 1.00 94.69 107 LEU A N 1
ATOM 808 C CA . LEU A 1 107 ? 5.757 10.219 -2.033 1.00 94.69 107 LEU A CA 1
ATOM 809 C C . LEU A 1 107 ? 6.115 9.724 -0.622 1.00 94.69 107 LEU A C 1
ATOM 811 O O . LEU A 1 107 ? 5.279 9.786 0.283 1.00 94.69 107 LEU A O 1
ATOM 815 N N . ILE A 1 108 ? 7.353 9.254 -0.425 1.00 94.69 108 ILE A N 1
ATOM 816 C CA . ILE A 1 108 ? 7.850 8.700 0.846 1.00 94.69 108 ILE A CA 1
ATOM 817 C C . ILE A 1 108 ? 7.528 9.580 2.069 1.00 94.69 108 ILE A C 1
ATOM 819 O O . ILE A 1 108 ? 6.977 9.029 3.025 1.00 94.69 108 ILE A O 1
ATOM 823 N N . PRO A 1 109 ? 7.795 10.904 2.099 1.00 93.81 109 PRO A N 1
ATOM 824 C CA . PRO A 1 109 ? 7.561 11.709 3.299 1.00 93.81 109 PRO A CA 1
ATOM 825 C C . PRO A 1 109 ? 6.102 11.703 3.768 1.00 93.81 109 PRO A C 1
ATOM 827 O O . PRO A 1 109 ? 5.858 11.750 4.971 1.00 93.81 109 PRO A O 1
ATOM 830 N N . GLY A 1 110 ? 5.131 11.567 2.857 1.00 92.06 110 GLY A N 1
ATOM 831 C CA . GLY A 1 110 ? 3.717 11.438 3.226 1.00 92.06 110 GLY A CA 1
ATOM 832 C C . GLY A 1 110 ? 3.369 10.086 3.861 1.00 92.06 110 GLY A C 1
ATOM 833 O O . GLY A 1 110 ? 2.443 9.995 4.662 1.00 92.06 110 GLY A O 1
ATOM 834 N N . TRP A 1 111 ? 4.122 9.034 3.536 1.00 92.25 111 TRP A N 1
ATOM 835 C CA . TRP A 1 111 ? 3.878 7.670 4.015 1.00 92.25 111 TRP A CA 1
ATOM 836 C C . TRP A 1 111 ? 4.593 7.370 5.337 1.00 92.25 111 TRP A C 1
ATOM 838 O O . TRP A 1 111 ? 4.136 6.498 6.084 1.00 92.25 111 TRP A O 1
ATOM 848 N N . ILE A 1 112 ? 5.680 8.089 5.654 1.00 93.19 112 ILE A N 1
ATOM 849 C CA . ILE A 1 112 ? 6.483 7.872 6.871 1.00 93.19 112 ILE A CA 1
ATOM 850 C C . ILE A 1 112 ? 5.626 7.898 8.149 1.00 93.19 112 ILE A C 1
ATOM 852 O O . ILE A 1 112 ? 5.717 6.930 8.904 1.00 93.19 112 ILE A O 1
ATOM 856 N N . PRO A 1 113 ? 4.772 8.909 8.418 1.00 93.12 113 PRO A N 1
ATOM 857 C CA . PRO A 1 113 ? 4.052 8.986 9.692 1.00 93.12 113 PRO A CA 1
ATOM 858 C C . PRO A 1 113 ? 3.081 7.821 9.892 1.00 93.12 113 PRO A C 1
ATOM 860 O O . PRO A 1 113 ? 3.043 7.207 10.956 1.00 93.12 113 PRO A O 1
ATOM 863 N N . ALA A 1 114 ? 2.335 7.480 8.841 1.00 92.50 114 ALA A N 1
ATOM 864 C CA . ALA A 1 114 ? 1.375 6.385 8.856 1.00 92.50 114 ALA A CA 1
ATOM 865 C C . ALA A 1 114 ? 2.076 5.026 9.023 1.00 92.50 114 ALA A C 1
ATOM 867 O O . ALA A 1 114 ? 1.631 4.176 9.795 1.00 92.50 114 ALA A O 1
ATOM 868 N N . THR A 1 115 ? 3.210 4.838 8.343 1.00 93.25 115 THR A N 1
ATOM 869 C CA . THR A 1 115 ? 4.008 3.609 8.445 1.00 93.25 115 THR A CA 1
ATOM 870 C C . THR A 1 115 ? 4.645 3.478 9.827 1.00 93.25 115 THR A C 1
ATOM 872 O O . THR A 1 115 ? 4.588 2.411 10.435 1.00 93.25 115 THR A O 1
ATOM 875 N N . ALA A 1 116 ? 5.203 4.565 10.365 1.00 94.00 116 ALA A N 1
ATOM 876 C CA . ALA A 1 116 ? 5.753 4.597 11.716 1.00 94.00 116 ALA A CA 1
ATOM 877 C C . ALA A 1 116 ? 4.676 4.279 12.765 1.00 94.00 116 ALA A C 1
ATOM 879 O O . ALA A 1 116 ? 4.919 3.479 13.667 1.00 94.00 116 ALA A O 1
ATOM 880 N N . HIS A 1 117 ? 3.466 4.823 12.604 1.00 93.69 117 HIS A N 1
ATOM 881 C CA . HIS A 1 117 ? 2.329 4.491 13.459 1.00 93.69 117 HIS A CA 1
ATOM 882 C C . HIS A 1 117 ? 1.956 3.003 13.380 1.00 93.69 117 HIS A C 1
ATOM 884 O O . HIS A 1 117 ? 1.689 2.377 14.398 1.00 93.69 117 HIS A O 1
ATOM 890 N N . TYR A 1 118 ? 1.964 2.400 12.194 1.00 94.06 118 TYR A N 1
ATOM 891 C CA . TYR A 1 118 ? 1.692 0.969 12.052 1.00 94.06 118 TYR A CA 1
ATOM 892 C C . TYR A 1 118 ? 2.753 0.080 12.719 1.00 94.06 118 TYR A C 1
ATOM 894 O O . TYR A 1 118 ? 2.422 -0.942 13.321 1.00 94.06 118 TYR A O 1
ATOM 902 N N . LEU A 1 119 ? 4.028 0.462 12.628 1.00 92.69 119 LEU A N 1
ATOM 903 C CA . LEU A 1 119 ? 5.128 -0.323 13.190 1.00 92.69 119 LEU A CA 1
ATOM 904 C C . LEU A 1 119 ? 5.255 -0.164 14.711 1.00 92.69 119 LEU A C 1
ATOM 906 O O . LEU A 1 119 ? 5.494 -1.158 15.400 1.00 92.69 119 LEU A O 1
ATOM 910 N N . TYR A 1 120 ? 5.087 1.055 15.228 1.00 92.12 120 TYR A N 1
ATOM 911 C CA . TYR A 1 120 ? 5.410 1.408 16.616 1.00 92.12 120 TYR A CA 1
ATOM 912 C C . TYR A 1 120 ? 4.210 1.892 17.445 1.00 92.12 120 TYR A C 1
ATOM 914 O O . TYR A 1 120 ? 4.351 2.112 18.644 1.00 92.12 120 TYR A O 1
ATOM 922 N N . GLY A 1 121 ? 3.037 2.081 16.837 1.00 89.06 121 GLY A N 1
ATOM 923 C CA . GLY A 1 121 ? 1.846 2.586 17.518 1.00 89.06 121 GLY A CA 1
ATOM 924 C C . GLY A 1 121 ? 1.197 1.547 18.430 1.00 89.06 121 GLY A C 1
ATOM 925 O O . GLY A 1 121 ? 0.955 0.411 18.027 1.00 89.06 121 GLY A O 1
ATOM 926 N N . ALA A 1 122 ? 0.853 1.964 19.650 1.00 84.69 122 ALA A N 1
ATOM 927 C CA . ALA A 1 122 ? 0.197 1.112 20.644 1.00 84.69 122 ALA A CA 1
ATOM 928 C C . ALA A 1 122 ? -1.252 0.727 20.274 1.00 84.69 122 ALA A C 1
ATOM 930 O O . ALA A 1 122 ? -1.768 -0.264 20.778 1.00 84.69 122 ALA A O 1
ATOM 931 N N . GLY A 1 123 ? -1.898 1.475 19.370 1.00 88.94 123 GLY A N 1
ATOM 932 C CA . GLY A 1 123 ? -3.258 1.203 18.882 1.00 88.94 123 GLY A CA 1
ATOM 933 C C . GLY A 1 123 ? -3.350 0.136 17.785 1.00 88.94 123 GLY A C 1
ATOM 934 O O . GLY A 1 123 ? -4.433 -0.087 17.247 1.00 88.94 123 GLY A O 1
ATOM 935 N N . VAL A 1 124 ? -2.236 -0.512 17.414 1.00 94.06 124 VAL A N 1
ATOM 936 C CA . VAL A 1 124 ? -2.191 -1.482 16.309 1.00 94.06 124 VAL A CA 1
ATOM 937 C C . VAL A 1 124 ? -1.744 -2.855 16.802 1.00 94.06 124 VAL A C 1
ATOM 939 O O . VAL A 1 124 ? -0.568 -3.086 17.082 1.00 94.06 124 VAL A O 1
ATOM 942 N N . SER A 1 125 ? -2.675 -3.806 16.844 1.00 94.50 125 SER A N 1
ATOM 943 C CA . SER A 1 125 ? -2.370 -5.210 17.132 1.00 94.50 125 SER A CA 1
ATOM 944 C C . SER A 1 125 ? -2.134 -5.963 15.829 1.00 94.50 125 SER A C 1
ATOM 946 O O . SER A 1 125 ? -3.067 -6.242 15.080 1.00 94.50 125 SER A O 1
ATOM 948 N N . ARG A 1 126 ? -0.871 -6.282 15.543 1.00 94.44 126 ARG A N 1
ATOM 949 C CA . ARG A 1 126 ? -0.454 -6.917 14.286 1.00 94.44 126 ARG A CA 1
ATOM 950 C C . ARG A 1 126 ? -0.449 -8.443 14.384 1.00 94.44 126 ARG A C 1
ATOM 952 O O . ARG A 1 126 ? 0.039 -9.003 15.362 1.00 94.44 126 ARG A O 1
ATOM 959 N N . GLY A 1 127 ? -0.889 -9.120 13.326 1.00 92.94 127 GLY A N 1
ATOM 960 C CA . GLY A 1 127 ? -0.727 -10.564 13.142 1.00 92.94 127 GLY A CA 1
ATOM 961 C C . GLY A 1 127 ? -1.636 -11.442 14.006 1.00 92.94 127 GLY A C 1
ATOM 962 O O . GLY A 1 127 ? -1.258 -12.574 14.317 1.00 92.94 127 GLY A O 1
ATOM 963 N N . VAL A 1 128 ? -2.821 -10.954 14.372 1.00 95.06 128 VAL A N 1
ATOM 964 C CA . VAL A 1 128 ? -3.829 -11.710 15.126 1.00 95.06 128 VAL A CA 1
ATOM 965 C C . VAL A 1 128 ? -4.294 -12.895 14.286 1.00 95.06 128 VAL A C 1
ATOM 967 O O . VAL A 1 128 ? -4.830 -12.723 13.195 1.00 95.06 128 VAL A O 1
ATOM 970 N N . ARG A 1 129 ? -4.063 -14.117 14.768 1.00 95.81 129 ARG A N 1
ATOM 971 C CA . ARG A 1 129 ? -4.432 -15.337 14.040 1.00 95.81 129 ARG A CA 1
ATOM 972 C C . ARG A 1 129 ? -5.923 -15.614 14.181 1.00 95.81 129 ARG A C 1
ATOM 974 O O . ARG A 1 129 ? -6.416 -15.716 15.298 1.00 95.81 129 ARG A O 1
ATOM 981 N N . TYR A 1 130 ? -6.594 -15.824 13.053 1.00 94.75 130 TYR A N 1
ATOM 982 C CA . TYR A 1 130 ? -7.994 -16.260 13.002 1.00 94.75 130 TYR A CA 1
ATOM 983 C C . TYR A 1 130 ? -8.157 -17.682 12.442 1.00 94.75 130 TYR A C 1
ATOM 985 O O . TYR A 1 130 ? -9.255 -18.230 12.437 1.00 94.75 130 TYR A O 1
ATOM 993 N N . GLY A 1 131 ? -7.072 -18.309 11.977 1.00 95.69 131 GLY A N 1
ATOM 994 C CA . GLY A 1 131 ? -7.128 -19.659 11.428 1.00 95.69 131 GLY A CA 1
ATOM 995 C C . GLY A 1 131 ? -5.782 -20.389 11.379 1.00 95.69 131 GLY A C 1
ATOM 996 O O . GLY A 1 131 ? -4.753 -19.871 11.829 1.00 95.69 131 GLY A O 1
ATOM 997 N N . PRO A 1 132 ? -5.783 -21.623 10.840 1.00 95.06 132 PRO A N 1
ATOM 998 C CA . PRO A 1 132 ? -4.611 -22.495 10.875 1.00 95.06 132 PRO A CA 1
ATOM 999 C C . PRO A 1 132 ? -3.507 -22.065 9.901 1.00 95.06 132 PRO A C 1
ATOM 1001 O O . PRO A 1 132 ? -2.331 -22.194 10.237 1.00 95.06 132 PRO A O 1
ATOM 1004 N N . SER A 1 133 ? -3.862 -21.523 8.730 1.00 93.69 133 SER A N 1
ATOM 1005 C CA . SER A 1 133 ? -2.893 -21.098 7.712 1.00 93.69 133 SER A CA 1
ATOM 1006 C C . SER A 1 133 ? -2.034 -19.926 8.192 1.00 93.69 133 SER A C 1
ATOM 1008 O O . SER A 1 133 ? -2.483 -19.072 8.956 1.00 93.69 133 SER A O 1
ATOM 1010 N N . SER A 1 134 ? -0.798 -19.833 7.689 1.00 90.81 134 SER A N 1
ATOM 1011 C CA . SER A 1 134 ? 0.098 -18.705 7.984 1.00 90.81 134 SER A CA 1
ATOM 1012 C C . SER A 1 134 ? -0.468 -17.358 7.517 1.00 90.81 134 SER A C 1
ATOM 1014 O O . SER A 1 134 ? -0.161 -16.338 8.138 1.00 90.81 134 SER A O 1
ATOM 1016 N N . ARG A 1 135 ? -1.309 -17.371 6.470 1.00 91.19 135 ARG A N 1
ATOM 1017 C CA . ARG A 1 135 ? -2.035 -16.198 5.957 1.00 91.19 135 ARG A CA 1
ATOM 1018 C C . ARG A 1 135 ? -3.322 -15.894 6.718 1.00 91.19 135 ARG A C 1
ATOM 1020 O O . ARG A 1 135 ? -3.843 -14.809 6.571 1.00 91.19 135 ARG A O 1
ATOM 1027 N N . HIS A 1 136 ? -3.819 -16.793 7.572 1.00 94.62 136 HIS A N 1
ATOM 1028 C CA . HIS A 1 136 ? -5.022 -16.522 8.368 1.00 94.62 136 HIS A CA 1
ATOM 1029 C C . HIS A 1 136 ? -4.689 -15.633 9.572 1.00 94.62 136 HIS A C 1
ATOM 1031 O O . HIS A 1 136 ? -4.764 -16.052 10.735 1.00 94.62 136 HIS A O 1
ATOM 1037 N N . LYS A 1 137 ? -4.246 -14.416 9.266 1.00 95.25 137 LYS A N 1
ATOM 1038 C CA . LYS A 1 137 ? -3.837 -13.374 10.197 1.00 95.25 137 LYS A CA 1
ATOM 1039 C C . LYS A 1 137 ? -4.498 -12.064 9.799 1.00 95.25 137 LYS A C 1
ATOM 1041 O O . LYS A 1 137 ? -4.673 -11.793 8.618 1.00 95.25 137 LYS A O 1
ATOM 1046 N N . LEU A 1 138 ? -4.817 -11.243 10.781 1.00 95.25 138 LEU A N 1
ATOM 1047 C CA . LEU A 1 138 ? -5.340 -9.904 10.563 1.00 95.25 138 LEU A CA 1
ATOM 1048 C C . LEU A 1 138 ? -4.618 -8.898 11.457 1.00 95.25 138 LEU A C 1
ATOM 1050 O O . LEU A 1 138 ? -4.067 -9.266 12.498 1.00 95.25 138 LEU A O 1
ATOM 1054 N N . ASP A 1 139 ? -4.618 -7.637 11.046 1.00 95.75 139 ASP A N 1
ATOM 1055 C CA . ASP A 1 139 ? -4.150 -6.525 11.869 1.00 95.75 139 ASP A CA 1
ATOM 1056 C C . ASP A 1 139 ? -5.364 -5.728 12.372 1.00 95.75 139 ASP A C 1
ATOM 1058 O O . ASP A 1 139 ? -6.260 -5.388 11.597 1.00 95.75 139 ASP A O 1
ATOM 1062 N N . VAL A 1 140 ? -5.406 -5.456 13.677 1.00 95.75 140 VAL A N 1
ATOM 1063 C CA . VAL A 1 140 ? -6.481 -4.708 14.347 1.00 95.75 140 VAL A CA 1
ATOM 1064 C C . VAL A 1 140 ? -5.997 -3.297 14.645 1.00 95.75 140 VAL A C 1
ATOM 1066 O O . VAL A 1 140 ? -4.980 -3.124 15.318 1.00 95.75 140 VAL A O 1
ATOM 1069 N N . TYR A 1 141 ? -6.743 -2.298 14.186 1.00 95.56 141 TYR A N 1
ATOM 1070 C CA . TYR A 1 141 ? -6.526 -0.887 14.491 1.00 95.56 141 TYR A CA 1
ATOM 1071 C C . TYR A 1 141 ? -7.625 -0.412 15.438 1.00 95.56 141 TYR A C 1
ATOM 1073 O O . TYR A 1 141 ? -8.752 -0.159 15.001 1.00 95.56 141 TYR A O 1
ATOM 1081 N N . SER A 1 142 ? -7.297 -0.314 16.723 1.00 94.38 142 SER A N 1
ATOM 1082 C CA . SER A 1 142 ? -8.239 0.071 17.772 1.00 94.38 142 SER A CA 1
ATOM 1083 C C . SER A 1 142 ? -8.276 1.591 17.937 1.00 94.38 142 SER A C 1
ATOM 1085 O O . SER A 1 142 ? -7.211 2.208 18.006 1.00 94.38 142 SER A O 1
ATOM 1087 N N . PRO A 1 143 ? -9.469 2.208 18.016 1.00 93.62 143 PRO A N 1
ATOM 1088 C CA . PRO A 1 143 ? -9.577 3.631 18.297 1.00 93.62 143 PRO A CA 1
ATOM 1089 C C . PRO A 1 143 ? -9.093 3.951 19.713 1.00 93.62 143 PRO A C 1
ATOM 1091 O O . PRO A 1 143 ? -9.153 3.114 20.617 1.00 93.62 143 PRO A O 1
ATOM 1094 N N . ASP A 1 144 ? -8.627 5.183 19.904 1.00 90.00 144 ASP A N 1
ATOM 1095 C CA . ASP A 1 144 ? -8.267 5.674 21.229 1.00 90.00 144 ASP A CA 1
ATOM 1096 C C . ASP A 1 144 ? -9.536 5.894 22.062 1.00 90.00 144 ASP A C 1
ATOM 1098 O O . ASP A 1 144 ? -10.343 6.777 21.769 1.00 90.00 144 ASP A O 1
ATOM 1102 N N . ILE A 1 145 ? -9.689 5.084 23.110 1.00 86.94 145 ILE A N 1
ATOM 1103 C CA . ILE A 1 145 ? -10.828 5.098 24.036 1.00 86.94 145 ILE A CA 1
ATOM 1104 C C . ILE A 1 145 ? -10.929 6.447 24.763 1.00 86.94 145 ILE A C 1
ATOM 1106 O O . ILE A 1 145 ? -12.031 6.886 25.090 1.00 86.94 145 ILE A O 1
ATOM 1110 N N . ALA A 1 146 ? -9.798 7.119 25.008 1.00 85.69 146 ALA A N 1
ATOM 1111 C CA . ALA A 1 146 ? -9.791 8.418 25.674 1.00 85.69 146 ALA A CA 1
ATOM 1112 C C . ALA A 1 146 ? -10.337 9.532 24.767 1.00 85.69 146 ALA A C 1
ATOM 1114 O O . ALA A 1 146 ? -11.049 10.417 25.239 1.00 85.69 146 ALA A O 1
ATOM 1115 N N . ALA A 1 147 ? -10.023 9.483 23.469 1.00 87.69 147 ALA A N 1
ATOM 1116 C CA . ALA A 1 147 ? -10.487 10.462 22.485 1.00 87.69 147 ALA A CA 1
ATOM 1117 C C . ALA A 1 147 ? -11.910 10.168 21.982 1.00 87.69 147 ALA A C 1
ATOM 1119 O O . ALA A 1 147 ? -12.679 11.089 21.701 1.00 87.69 147 ALA A O 1
ATOM 1120 N N . HIS A 1 148 ? -12.263 8.887 21.880 1.00 86.44 148 HIS A N 1
ATOM 1121 C CA . HIS A 1 148 ? -13.554 8.411 21.402 1.00 86.44 148 HIS A CA 1
ATOM 1122 C C . HIS A 1 148 ? -14.135 7.423 22.417 1.00 86.44 148 HIS A C 1
ATOM 1124 O O . HIS A 1 148 ? -13.811 6.233 22.368 1.00 86.44 148 HIS A O 1
ATOM 1130 N N . PRO A 1 149 ? -15.001 7.895 23.334 1.00 85.94 149 PRO A N 1
ATOM 1131 C CA . PRO A 1 149 ? -15.678 7.022 24.277 1.00 85.94 149 PRO A CA 1
ATOM 1132 C C . PRO A 1 149 ? -16.448 5.921 23.535 1.00 85.94 149 PRO A C 1
ATOM 1134 O O . PRO A 1 149 ? -17.072 6.207 22.507 1.00 85.94 149 PRO A O 1
ATOM 1137 N N . PRO A 1 150 ? -16.418 4.675 24.033 1.00 85.50 150 PRO A N 1
ATOM 1138 C CA . PRO A 1 150 ? -17.092 3.567 23.382 1.00 85.50 150 PRO A CA 1
ATOM 1139 C C . PRO A 1 150 ? -18.605 3.830 23.365 1.00 85.50 150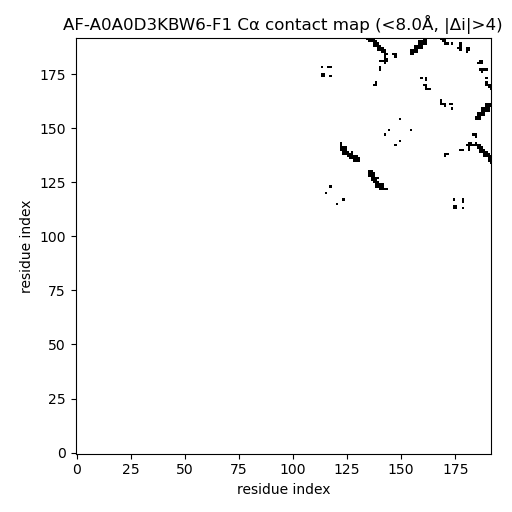 PRO A C 1
ATOM 1141 O O . PRO A 1 150 ? -19.186 4.105 24.420 1.00 85.50 150 PRO A O 1
ATOM 1144 N N . PRO A 1 151 ? -19.259 3.750 22.193 1.00 87.25 151 PRO A N 1
ATOM 1145 C CA . PRO A 1 151 ? -20.712 3.794 22.114 1.00 87.25 151 PRO A CA 1
ATOM 1146 C C . PRO A 1 151 ? -21.346 2.634 22.904 1.00 87.25 151 PRO A C 1
ATOM 1148 O O . PRO A 1 151 ? -20.690 1.606 23.100 1.00 87.25 151 PRO A O 1
ATOM 1151 N N . PRO A 1 152 ? -22.628 2.744 23.304 1.00 84.62 152 PRO A N 1
ATOM 1152 C CA . PRO A 1 152 ? -23.337 1.688 24.036 1.00 84.62 152 PRO A CA 1
ATOM 1153 C C . PRO A 1 152 ? -23.306 0.324 23.329 1.00 84.62 152 PRO A C 1
ATOM 1155 O O . PRO A 1 152 ? -23.214 -0.708 23.985 1.00 84.62 152 PRO A O 1
ATOM 1158 N N . ASP A 1 153 ? -23.314 0.341 21.993 1.00 86.69 153 ASP A N 1
ATOM 1159 C CA . ASP A 1 153 ? -23.344 -0.846 21.131 1.00 86.69 153 ASP A CA 1
ATOM 1160 C C . ASP A 1 153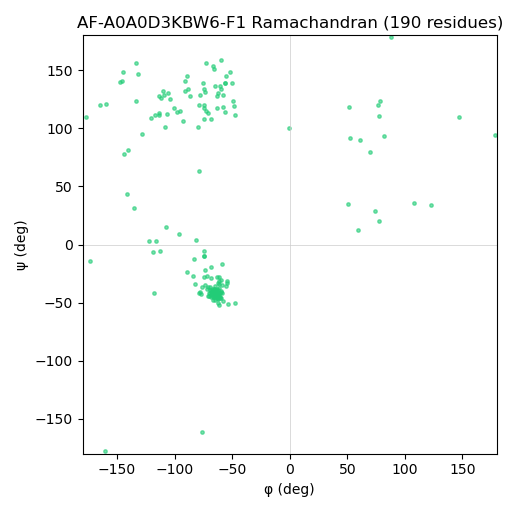 ? -21.945 -1.282 20.639 1.00 86.69 153 ASP A C 1
ATOM 1162 O O . ASP A 1 153 ? -21.818 -2.160 19.784 1.00 86.69 153 ASP A O 1
ATOM 1166 N N . GLY A 1 154 ? -20.877 -0.678 21.176 1.00 87.06 154 GLY A N 1
ATOM 1167 C CA . GLY A 1 154 ? -19.493 -0.908 20.758 1.00 87.06 154 GLY A CA 1
ATOM 1168 C C . GLY A 1 154 ? -19.028 -0.003 19.612 1.00 87.06 154 GLY A C 1
ATOM 1169 O O . GLY A 1 154 ? -19.759 0.853 19.113 1.00 87.06 154 GLY A O 1
ATOM 1170 N N . PHE A 1 155 ? -17.763 -0.155 19.208 1.00 89.88 155 PHE A N 1
ATOM 1171 C CA . PHE A 1 155 ? -17.197 0.650 18.124 1.00 89.88 155 PHE A CA 1
ATOM 1172 C C . PHE A 1 155 ? -17.703 0.179 16.751 1.00 89.88 155 PHE A C 1
ATOM 1174 O O . PHE A 1 155 ? -17.718 -1.030 16.484 1.00 89.88 155 PHE A O 1
ATOM 1181 N N . PRO A 1 156 ? -18.035 1.107 15.832 1.00 93.38 156 PRO A N 1
ATOM 1182 C CA . PRO A 1 156 ? -18.290 0.744 14.445 1.00 93.38 156 PRO A CA 1
ATOM 1183 C C . PRO A 1 156 ? -17.049 0.047 13.884 1.00 93.38 156 PRO A C 1
ATOM 1185 O O . PRO A 1 156 ? -15.929 0.542 14.023 1.00 93.38 156 PRO A O 1
ATOM 1188 N N . THR A 1 157 ? -17.250 -1.126 13.287 1.00 94.00 157 THR A N 1
ATOM 1189 C CA . THR A 1 157 ? -16.158 -1.987 12.830 1.00 94.00 157 THR A CA 1
ATOM 1190 C C . THR A 1 157 ? -16.159 -2.095 11.313 1.00 94.00 157 THR A C 1
ATOM 1192 O O . THR A 1 157 ? -17.170 -2.441 10.706 1.00 94.00 157 THR A O 1
ATOM 1195 N N . VAL A 1 158 ? -15.012 -1.820 10.697 1.00 95.69 158 VAL A N 1
ATOM 1196 C CA . VAL A 1 158 ? -14.789 -1.927 9.255 1.00 95.69 158 VAL A CA 1
ATOM 1197 C C . VAL A 1 158 ? -13.825 -3.069 8.982 1.00 95.69 158 VAL A C 1
ATOM 1199 O O . VAL A 1 158 ? -12.716 -3.106 9.513 1.00 95.69 158 VAL A O 1
ATOM 1202 N N . LEU A 1 159 ? -14.244 -3.985 8.113 1.00 95.44 159 LEU A N 1
ATOM 1203 C CA . LEU A 1 159 ? -13.412 -5.071 7.618 1.00 95.44 159 LEU A CA 1
ATOM 1204 C C . LEU A 1 159 ? -12.782 -4.667 6.284 1.00 95.44 159 LEU A C 1
ATOM 1206 O O . LEU A 1 159 ? -13.483 -4.478 5.291 1.00 95.44 159 LEU A O 1
ATOM 1210 N N . PHE A 1 160 ? -11.462 -4.537 6.259 1.00 94.75 160 PHE A N 1
ATOM 1211 C CA . PHE A 1 160 ? -10.701 -4.206 5.065 1.00 94.75 160 PHE A CA 1
ATOM 1212 C C . PHE A 1 160 ? -10.073 -5.465 4.466 1.00 94.75 160 PHE A C 1
ATOM 1214 O O . PHE A 1 160 ? -9.228 -6.116 5.084 1.00 94.75 16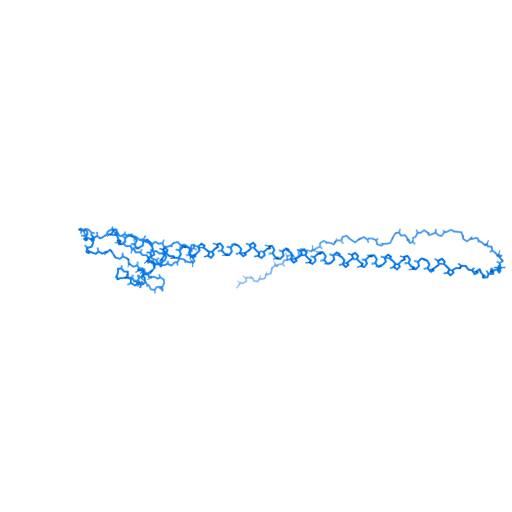0 PHE A O 1
ATOM 1221 N N . VAL A 1 161 ? -10.477 -5.788 3.237 1.00 93.25 161 VAL A N 1
ATOM 1222 C CA . VAL A 1 161 ? -9.923 -6.895 2.453 1.00 93.25 161 VAL A CA 1
ATOM 1223 C C . VAL A 1 161 ? -9.054 -6.310 1.348 1.00 93.25 161 VAL A C 1
ATOM 1225 O O . VAL A 1 161 ? -9.551 -5.645 0.437 1.00 93.25 161 VAL A O 1
ATOM 1228 N N . CYS A 1 162 ? -7.744 -6.537 1.438 1.00 90.00 162 CYS A N 1
ATOM 1229 C CA . CYS A 1 162 ? -6.801 -6.067 0.431 1.00 90.00 162 CYS A CA 1
ATOM 1230 C C . CYS A 1 162 ? -7.047 -6.753 -0.922 1.00 90.00 162 CYS A C 1
ATOM 1232 O O . CYS A 1 162 ? -7.204 -7.969 -1.007 1.00 90.00 162 CYS A O 1
ATOM 1234 N N . GLY A 1 163 ? -7.002 -5.966 -1.999 1.00 89.62 163 GLY A N 1
ATOM 1235 C CA . GLY A 1 163 ? -6.907 -6.490 -3.360 1.00 89.62 163 GLY A CA 1
ATOM 1236 C C . GLY A 1 163 ? -5.491 -6.978 -3.704 1.00 89.62 163 GLY A C 1
ATOM 1237 O O . GLY A 1 163 ? -4.653 -7.204 -2.835 1.00 89.62 163 GLY A O 1
ATOM 1238 N N . GLY A 1 164 ? -5.202 -7.102 -5.003 1.00 89.31 164 GLY A N 1
ATOM 1239 C CA . GLY A 1 164 ? -3.877 -7.516 -5.499 1.00 89.31 164 GLY A CA 1
ATOM 1240 C C . GLY A 1 164 ? -3.907 -8.760 -6.384 1.00 89.31 164 GLY A C 1
ATOM 1241 O O . GLY A 1 164 ? -2.987 -9.578 -6.323 1.00 89.31 164 GLY A O 1
ATOM 1242 N N . ALA A 1 165 ? -4.985 -8.913 -7.163 1.00 91.06 165 ALA A N 1
ATOM 1243 C CA . ALA A 1 165 ? -5.187 -10.004 -8.116 1.00 91.06 165 ALA A CA 1
ATOM 1244 C C . ALA A 1 165 ? -4.953 -11.401 -7.511 1.00 91.06 165 ALA A C 1
ATOM 1246 O O . ALA A 1 165 ? -4.436 -12.281 -8.189 1.00 91.06 165 ALA A O 1
ATOM 1247 N N . TRP A 1 166 ? -5.297 -11.589 -6.230 1.00 89.62 166 TRP A N 1
ATOM 1248 C CA . TRP A 1 166 ? -5.117 -12.842 -5.479 1.00 89.62 166 TRP A CA 1
ATOM 1249 C C . TRP A 1 166 ? -3.666 -13.347 -5.373 1.00 89.62 166 TRP A C 1
ATOM 1251 O O . TRP A 1 166 ? -3.441 -14.473 -4.942 1.00 89.62 166 TRP A O 1
ATOM 1261 N N . MET A 1 167 ? -2.676 -12.519 -5.728 1.00 87.38 167 MET A N 1
ATOM 1262 C CA . MET A 1 167 ? -1.264 -12.919 -5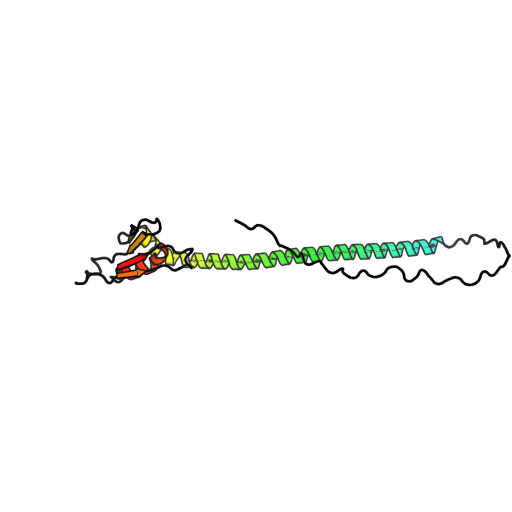.793 1.00 87.38 167 MET A CA 1
ATOM 1263 C C . MET A 1 167 ? -0.377 -12.128 -4.821 1.00 87.38 167 MET A C 1
ATOM 1265 O O . MET A 1 167 ? 0.500 -12.708 -4.185 1.00 87.38 167 MET A O 1
ATOM 1269 N N . ILE A 1 168 ? -0.586 -10.809 -4.702 1.00 85.50 168 ILE A N 1
ATOM 1270 C CA . ILE A 1 168 ? 0.360 -9.885 -4.030 1.00 85.50 168 ILE A CA 1
ATOM 1271 C C . ILE A 1 168 ? -0.294 -9.118 -2.855 1.00 85.50 168 ILE A C 1
ATOM 1273 O O . ILE A 1 168 ? 0.343 -8.303 -2.189 1.00 85.50 168 ILE A O 1
ATOM 1277 N N . GLY A 1 169 ? -1.564 -9.405 -2.552 1.00 86.25 169 GLY A N 1
ATOM 1278 C CA . GLY A 1 169 ? -2.262 -8.825 -1.402 1.00 86.25 169 GLY A CA 1
ATOM 1279 C C . GLY A 1 169 ? -1.588 -9.186 -0.073 1.00 86.25 169 GLY A C 1
ATOM 1280 O O . GLY A 1 169 ? -1.175 -10.330 0.127 1.00 86.25 169 GLY A O 1
ATOM 1281 N N . TYR A 1 170 ? -1.457 -8.188 0.805 1.00 91.19 170 TYR A N 1
ATOM 1282 C CA . TYR A 1 170 ? -0.950 -8.342 2.170 1.00 91.19 170 TYR A CA 1
ATOM 1283 C C . TYR A 1 170 ? -1.654 -7.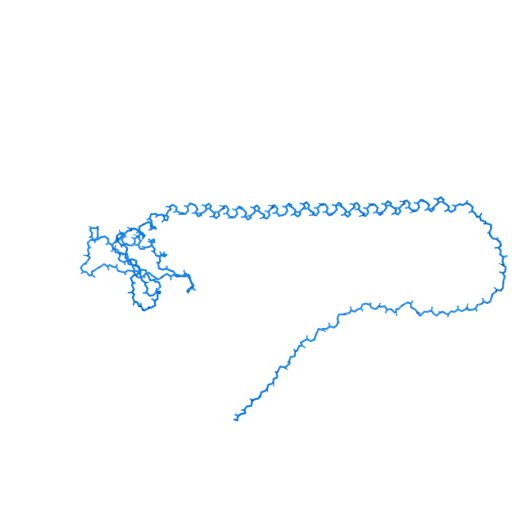363 3.114 1.00 91.19 170 TYR A C 1
ATOM 1285 O O . TYR A 1 170 ? -1.864 -6.199 2.754 1.00 91.19 170 TYR A O 1
ATOM 1293 N N . ARG A 1 171 ? -1.978 -7.804 4.334 1.00 91.88 171 ARG A N 1
ATOM 1294 C CA . ARG A 1 171 ? -2.716 -6.998 5.331 1.00 91.88 171 ARG A CA 1
ATOM 1295 C C . ARG A 1 171 ? -2.098 -5.637 5.647 1.00 91.88 171 ARG A C 1
ATOM 1297 O O . ARG A 1 171 ? -2.831 -4.679 5.871 1.00 91.88 171 ARG A O 1
ATOM 1304 N N . MET A 1 172 ? -0.768 -5.507 5.577 1.00 92.12 172 MET A N 1
ATOM 1305 C CA . MET A 1 172 ? -0.123 -4.239 5.931 1.00 92.12 172 MET A CA 1
ATOM 1306 C C . MET A 1 172 ? -0.542 -3.096 5.010 1.00 92.12 172 MET A C 1
ATOM 1308 O O . MET A 1 172 ? -0.550 -1.963 5.462 1.00 92.12 172 MET A O 1
ATOM 1312 N N . TRP A 1 173 ? -0.921 -3.356 3.751 1.00 92.00 173 TRP A N 1
ATOM 1313 C CA . TRP A 1 173 ? -1.315 -2.301 2.806 1.00 92.00 173 TRP A CA 1
ATOM 1314 C C . TRP A 1 173 ? -2.508 -1.464 3.295 1.00 92.00 173 TRP A C 1
ATOM 1316 O O . TRP A 1 173 ? -2.711 -0.348 2.822 1.00 92.00 173 TRP A O 1
ATOM 1326 N N . ALA A 1 174 ? -3.253 -1.960 4.285 1.00 92.75 174 ALA A N 1
ATOM 1327 C CA . ALA A 1 174 ? -4.335 -1.249 4.948 1.00 92.75 174 ALA A CA 1
ATOM 1328 C C . ALA A 1 174 ? -3.878 -0.154 5.931 1.00 92.75 174 ALA A C 1
ATOM 1330 O O . ALA A 1 174 ? -4.732 0.561 6.455 1.00 92.75 174 ALA A O 1
ATOM 1331 N N . PHE A 1 175 ? -2.575 0.006 6.208 1.00 93.50 175 PHE A N 1
ATOM 1332 C CA . PHE A 1 175 ? -2.089 0.854 7.306 1.00 93.50 175 PHE A CA 1
ATOM 1333 C C . PHE A 1 175 ? -2.585 2.303 7.248 1.00 93.50 175 PHE A C 1
ATOM 1335 O O . PHE A 1 175 ? -2.874 2.888 8.290 1.00 93.50 175 PHE A O 1
ATOM 1342 N N . LEU A 1 176 ? -2.722 2.877 6.049 1.00 93.44 176 LEU A N 1
ATOM 1343 C CA . LEU A 1 176 ? -3.185 4.254 5.886 1.00 93.44 176 LEU A CA 1
ATOM 1344 C C . LEU A 1 176 ? -4.677 4.381 6.227 1.00 93.44 176 LEU A C 1
ATOM 1346 O O . LEU A 1 176 ? -5.067 5.283 6.965 1.00 93.44 176 LEU A O 1
ATOM 1350 N N . PHE A 1 177 ? -5.495 3.439 5.752 1.00 93.12 177 PHE A N 1
ATOM 1351 C CA . PHE A 1 177 ? -6.922 3.377 6.072 1.00 93.12 177 PHE A CA 1
ATOM 1352 C C . PHE A 1 177 ? -7.146 3.098 7.557 1.00 93.12 177 PHE A C 1
ATOM 1354 O O . PHE A 1 177 ? -7.902 3.817 8.205 1.00 93.12 177 PHE A O 1
ATOM 1361 N N . GLY A 1 178 ? -6.445 2.111 8.119 1.00 94.06 178 GLY A N 1
ATOM 1362 C CA . GLY A 1 178 ? -6.499 1.800 9.546 1.00 94.06 178 GLY A CA 1
ATOM 1363 C C . GLY A 1 178 ? -6.078 2.980 10.425 1.00 94.06 178 GLY A C 1
ATOM 1364 O O . GLY A 1 178 ? -6.657 3.196 11.487 1.00 94.06 178 GLY A O 1
ATOM 1365 N N . TRP A 1 179 ? -5.117 3.796 9.978 1.00 94.00 179 TRP A N 1
ATOM 1366 C CA . TRP A 1 179 ? -4.709 5.006 10.694 1.00 94.00 179 TRP A CA 1
ATOM 1367 C C . TRP A 1 179 ? -5.754 6.119 10.674 1.00 94.00 179 TRP A C 1
ATOM 1369 O O . TRP A 1 179 ? -5.994 6.749 11.702 1.00 94.00 179 TRP A O 1
ATOM 1379 N N . VAL A 1 180 ? -6.413 6.350 9.540 1.00 94.06 180 VAL A N 1
ATOM 1380 C CA . VAL A 1 180 ? -7.483 7.355 9.465 1.00 94.06 180 VAL A CA 1
ATOM 1381 C C . VAL A 1 180 ? -8.718 6.891 10.238 1.00 94.06 180 VAL A C 1
ATOM 1383 O O . VAL A 1 180 ? -9.274 7.665 11.010 1.00 94.06 180 VAL A O 1
ATOM 1386 N N . LEU A 1 181 ? -9.129 5.632 10.085 1.00 94.69 181 LEU A N 1
ATOM 1387 C CA . LEU A 1 181 ? -10.340 5.101 10.718 1.00 94.69 181 LEU A CA 1
ATOM 1388 C C . LEU A 1 181 ? -10.240 5.077 12.247 1.00 94.69 181 LEU A C 1
ATOM 1390 O O . LEU A 1 181 ? -11.145 5.575 12.917 1.00 94.69 181 LEU A O 1
ATOM 1394 N N . GLN A 1 182 ? -9.116 4.620 12.807 1.00 93.75 182 GLN A N 1
ATOM 1395 C CA . GLN A 1 182 ? -8.955 4.586 14.267 1.00 93.75 182 GLN A CA 1
ATOM 1396 C C . GLN A 1 182 ? -9.001 5.988 14.898 1.00 93.75 182 GLN A C 1
ATOM 1398 O O . GLN A 1 182 ? -9.526 6.156 15.995 1.00 93.75 182 GLN A O 1
ATOM 1403 N N . ARG A 1 183 ? -8.505 7.015 14.189 1.00 92.38 183 ARG A N 1
ATOM 1404 C CA . ARG A 1 183 ? -8.540 8.420 14.638 1.00 92.38 183 ARG A CA 1
ATOM 1405 C C . ARG A 1 183 ? -9.922 9.059 14.538 1.00 92.38 183 ARG A C 1
ATOM 1407 O O . ARG A 1 183 ? -10.093 10.173 15.007 1.00 92.38 183 ARG A O 1
ATOM 1414 N N . ASN A 1 184 ? -10.868 8.389 13.888 1.00 92.88 184 ASN A N 1
ATOM 1415 C CA . ASN A 1 184 ? -12.264 8.803 13.803 1.00 92.88 184 ASN A CA 1
ATOM 1416 C C . ASN A 1 184 ? -13.169 7.910 14.672 1.00 92.88 184 ASN A C 1
ATOM 1418 O O . ASN A 1 184 ? -14.383 7.910 14.488 1.00 92.88 184 ASN A O 1
ATOM 1422 N N . GLY A 1 185 ? -12.598 7.124 15.594 1.00 92.88 185 GLY A N 1
ATOM 1423 C CA . GLY A 1 185 ? -13.373 6.261 16.488 1.00 92.88 185 GLY A CA 1
ATOM 1424 C C . GLY A 1 185 ? -13.893 4.973 15.839 1.00 92.88 185 GLY A C 1
ATOM 1425 O O . GLY A 1 185 ? -14.848 4.388 16.341 1.00 92.88 185 GLY A O 1
ATOM 1426 N N . VAL A 1 186 ? -13.302 4.530 14.724 1.00 94.06 186 VAL A N 1
ATOM 1427 C CA . VAL A 1 186 ? -13.726 3.326 13.990 1.00 94.06 186 VAL A CA 1
ATOM 1428 C C . VAL A 1 186 ? -12.694 2.213 14.158 1.00 94.06 186 VAL A C 1
ATOM 1430 O O . VAL A 1 186 ? -11.509 2.409 13.885 1.00 94.06 186 VAL A O 1
ATOM 1433 N N . LEU A 1 187 ? -13.148 1.024 14.561 1.00 94.69 187 LEU A N 1
ATOM 1434 C CA . LEU A 1 187 ? -12.318 -0.178 14.631 1.00 94.69 187 LEU A CA 1
ATOM 1435 C C . LEU A 1 187 ? -12.076 -0.695 13.208 1.00 94.69 187 LEU A C 1
ATOM 1437 O O . LEU A 1 187 ? -13.023 -1.034 12.503 1.00 94.69 187 LEU A O 1
ATOM 1441 N N . CYS A 1 188 ? -10.823 -0.771 12.767 1.00 96.25 188 CYS A N 1
ATOM 1442 C CA . CYS A 1 188 ? -10.493 -1.302 11.442 1.00 96.25 188 CYS A CA 1
ATOM 1443 C C . CYS A 1 188 ? -9.780 -2.651 11.567 1.00 96.25 188 CYS A C 1
ATOM 1445 O O . CYS A 1 188 ? -8.834 -2.792 12.341 1.00 96.25 188 CYS A O 1
ATOM 1447 N N . LEU A 1 189 ? -10.234 -3.638 10.798 1.00 96.25 189 LEU A N 1
ATOM 1448 C CA . LEU A 1 189 ? -9.687 -4.991 10.751 1.00 96.25 189 LEU A CA 1
ATOM 1449 C C . LEU A 1 189 ? -9.148 -5.260 9.347 1.00 96.25 189 LEU A C 1
ATOM 1451 O O . LEU A 1 189 ? -9.926 -5.374 8.403 1.00 96.25 189 LEU A O 1
ATOM 1455 N N . ALA A 1 190 ? -7.832 -5.373 9.198 1.00 95.62 190 ALA A N 1
ATOM 1456 C CA . ALA A 1 190 ? -7.190 -5.647 7.916 1.00 95.62 190 ALA A CA 1
ATOM 1457 C C . ALA A 1 190 ? -6.860 -7.135 7.777 1.00 95.62 190 ALA A C 1
ATOM 1459 O O . ALA A 1 190 ? -6.024 -7.651 8.521 1.00 95.62 190 ALA A O 1
ATOM 1460 N N . ILE A 1 191 ? -7.505 -7.815 6.830 1.00 94.25 191 ILE A N 1
ATOM 1461 C CA . ILE A 1 191 ? -7.325 -9.253 6.585 1.00 94.25 191 ILE A CA 1
ATOM 1462 C C . ILE A 1 191 ? -6.190 -9.499 5.579 1.00 94.25 191 ILE A C 1
ATOM 1464 O O . ILE A 1 191 ? -6.000 -8.725 4.637 1.00 94.25 191 ILE A O 1
ATOM 1468 N N . ASP A 1 192 ? -5.458 -10.594 5.798 1.00 90.75 192 ASP A N 1
ATOM 1469 C CA . ASP A 1 192 ? -4.504 -11.214 4.866 1.00 90.75 192 ASP A CA 1
ATOM 1470 C C . ASP A 1 192 ? -5.097 -12.456 4.174 1.00 90.75 192 ASP A C 1
ATOM 1472 O O . ASP A 1 192 ? -5.865 -13.201 4.838 1.00 90.75 192 ASP A O 1
#

InterPro domains:
  IPR029058 Alpha/Beta hydrolase fold [G3DSA:3.40.50.1820] (116-192)
  IPR029058 Alpha/Beta hydrolase fold [SSF53474] (107-192)

Organism: Emiliania huxleyi (strain CCMP1516) (NCBI:txid280463)

Foldseek 3Di:
DDDDDDDDDDDDDDDDDDDDDDDDPDDDDDDDDDDDDDDDDDDDDDPDPVPVVVVVVVVVVVVVVVVVVVVVVVVVVVVVVVVVVVVVVVVVVVVVVVVVVVVVVVVVVVCVVLLCCQVPNPQKDFFCAPDDDSQNGKIKRAADCVQPPADPVGFAEAEAEFDDPVPPDDQCVCSVVSVVQSPVRHIYIGGD

Secondary structure (DSSP, 8-state):
------------PPPPPPP----SSS--------------------TTHHHHHHHHHHHHHHHHHHHHHHHHHHHHHHHHHHHHHHHHHHHHHHHHHHHHHHHHHHHHHHHHHHHHHHHH-TTEEEEEE-SSSTT-EEEEE---TTTSPPPTT---EEEEE--STTTS--GGGGHHHHHHHHTTT-EEEEE-